Protein AF-K1UEU6-F1 (afdb_monomer)

Organism: NCBI:txid408170

Nearest PDB structures (foldseek):
  6shm-assembly1_A  TM=7.159E-01  e=9.339E-06  Salegentibacter sp. Hel_I_6
  5agd-assembly1_A  TM=7.495E-01  e=7.554E-06  Niallia circulans
  6shd-assembly3_C  TM=7.026E-01  e=9.339E-06  Salegentibacter sp. Hel_I_6
  6y8f-assembly1_A  TM=7.116E-01  e=1.963E-05  Salegentibacter sp. Hel_I_6
  4bok-assembly1_A  TM=7.497E-01  e=3.709E-05  Niallia circulans

Secondary structure (DSSP, 8-state):
-HHHHHHHHTT---EEEEEEE-TTS-EEEEEEEHHHHHHHHHHHHHHHHHHHHB-TTSSB-SEEEP--PPPPTT--SS-TT--EEEETTEEEEPPPPP-EEES---HHHHHHHHHHHHHHHHHH--HHHHHHHHHHHHHHHHHH-EETSSSTTSEE---STTHHHHHHHHHHHHHHHTTT-HHHHHHHHHHHHHHHHHHHHHH-BTTB--SSTTT-S-SSGGG----HHHHHHHHHHHHHHHHHHHH-

Radius of gyration: 22.07 Å; Cα contacts (8 Å, |Δi|>4): 343; chains: 1; bounding box: 49×48×66 Å

Sequence (248 aa):
PLVWLHEIYKDRNDEITYLYIDTDRSRKTKTVRKSDYYLDFAERVYAWQKNHLRRDDGVYADMMHNPGTPLNPGDKDLGEGVQLELIDGVYYRKHANMAGYTGEAYSYNSGTMISGAADLYRATQQQVYLDDLKELSDDTFAYFAKKDATVAGYYTYAFTGNNNWFNGVLMRGWADAYACYPEKTAEYLDTFQKNLDYAYDNFLYDSMLPVNLLVGWSRDQGHNAVAALFTFAYAAEYAVLAAYEAEK

Foldseek 3Di:
DLLVQLVVQVPHQDKDKDWDQDPVRDIDIDIDGSNVVSLVVLVVVLVVQCVAAQDPLLFGADAFDQPFDQDDVPDPDDPTRFDWDADPNDIDTDDGDTDGGDHDGALLRLLVSLLSLLSSCVRPVDVVSLVSNVSNLVSSCVVAWCAPPQPHPATDGDLPDLRLLSVLSNLVSLLSCCVRCVVRSVVVLVRLVVLLVQQCVPAQDPNDGASGSRPHDDPPVVRRDDDVSNRVSSVSSVVSSVVVVVVD

Structure (mmCIF, N/CA/C/O backbone):
data_AF-K1UEU6-F1
#
_entry.id   AF-K1UEU6-F1
#
loop_
_atom_site.group_PDB
_atom_site.id
_atom_site.type_symbol
_atom_site.label_atom_id
_atom_site.label_alt_id
_atom_site.label_comp_id
_atom_site.label_asym_id
_atom_site.label_entity_id
_atom_site.label_seq_id
_atom_site.pdbx_PDB_ins_code
_atom_site.Cartn_x
_atom_site.Cartn_y
_atom_site.Cartn_z
_atom_site.occupancy
_atom_site.B_iso_or_equiv
_atom_site.auth_seq_id
_atom_site.auth_comp_id
_atom_site.auth_asym_id
_atom_site.auth_atom_id
_atom_site.pdbx_PDB_model_num
ATOM 1 N N . PRO A 1 1 ? -2.864 -6.210 8.631 1.00 84.31 1 PRO A N 1
ATOM 2 C CA . PRO A 1 1 ? -2.702 -7.237 9.696 1.00 84.31 1 PRO A CA 1
ATOM 3 C C . PRO A 1 1 ? -3.744 -7.188 10.835 1.00 84.31 1 PRO A C 1
ATOM 5 O O . PRO A 1 1 ? -4.044 -8.240 11.387 1.00 84.31 1 PRO A O 1
ATOM 8 N N . LEU A 1 2 ? -4.285 -6.020 11.223 1.00 97.44 2 LEU A N 1
ATOM 9 C CA . LEU A 1 2 ? -5.293 -5.943 12.299 1.00 97.44 2 LEU A CA 1
ATOM 10 C C . LEU A 1 2 ? -6.588 -6.690 11.939 1.00 97.44 2 LEU A C 1
ATOM 12 O O . LEU A 1 2 ? -7.099 -7.446 12.758 1.00 97.44 2 LEU A O 1
ATOM 16 N N . VAL A 1 3 ? -7.056 -6.576 10.694 1.00 98.06 3 VAL A N 1
ATOM 17 C CA . VAL A 1 3 ? -8.207 -7.354 10.214 1.00 98.06 3 VAL A CA 1
ATOM 18 C C . VAL A 1 3 ? -7.940 -8.859 10.278 1.00 98.06 3 VAL A C 1
ATOM 20 O O . VAL A 1 3 ? -8.780 -9.607 10.758 1.00 98.06 3 VAL A O 1
ATOM 23 N N . TRP A 1 4 ? -6.744 -9.321 9.916 1.00 97.44 4 TRP A N 1
ATOM 24 C CA . TRP A 1 4 ? -6.411 -10.748 10.016 1.00 97.44 4 TRP A CA 1
ATOM 25 C C . TRP A 1 4 ? -6.421 -11.239 11.467 1.00 97.44 4 TRP A C 1
ATOM 27 O O . TRP A 1 4 ? -6.860 -12.349 11.749 1.00 97.44 4 TRP A O 1
ATOM 37 N N . LEU A 1 5 ? -5.983 -10.402 12.416 1.00 98.06 5 LEU A N 1
ATOM 38 C CA . LEU A 1 5 ? -6.114 -10.711 13.840 1.00 98.06 5 LEU A CA 1
ATOM 39 C C . LEU A 1 5 ? -7.586 -10.779 14.255 1.00 98.06 5 LEU A C 1
ATOM 41 O O . LEU A 1 5 ? -7.957 -11.703 14.974 1.00 98.06 5 LEU A O 1
ATOM 45 N N . HIS A 1 6 ? -8.433 -9.861 13.780 1.00 97.94 6 HIS A N 1
ATOM 46 C CA . HIS A 1 6 ? -9.878 -9.981 13.966 1.00 97.94 6 HIS A CA 1
ATOM 47 C C . HIS A 1 6 ? -10.381 -11.344 13.466 1.00 97.94 6 HIS A C 1
ATOM 49 O O . HIS A 1 6 ? -11.035 -12.059 14.223 1.00 97.94 6 HIS A O 1
ATOM 55 N N . GLU A 1 7 ? -10.002 -11.752 12.255 1.00 97.50 7 GLU A N 1
ATOM 56 C CA . GLU A 1 7 ? -10.434 -13.015 11.650 1.00 97.50 7 GLU A CA 1
ATOM 57 C C . GLU A 1 7 ? -9.958 -14.252 12.421 1.00 97.50 7 GLU A C 1
ATOM 59 O O . GLU A 1 7 ? -10.734 -15.186 12.605 1.00 97.50 7 GLU A O 1
ATOM 64 N N . ILE A 1 8 ? -8.725 -14.246 12.941 1.00 97.75 8 ILE A N 1
ATOM 65 C CA . ILE A 1 8 ? -8.187 -15.328 13.785 1.00 97.75 8 ILE A CA 1
ATOM 66 C C . ILE A 1 8 ? -9.002 -15.497 15.080 1.00 97.75 8 ILE A C 1
ATOM 68 O O . ILE A 1 8 ? -9.125 -16.610 15.599 1.00 97.75 8 ILE A O 1
ATOM 72 N N . TYR A 1 9 ? -9.547 -14.405 15.626 1.00 98.06 9 TYR A N 1
ATOM 73 C CA . TYR A 1 9 ? -10.276 -14.407 16.898 1.00 98.06 9 TYR A CA 1
ATOM 74 C C . TYR A 1 9 ? -11.806 -14.340 16.754 1.00 98.06 9 TYR A C 1
ATOM 76 O O . TYR A 1 9 ? -12.492 -14.431 17.771 1.00 98.06 9 TYR A O 1
ATOM 84 N N . LYS A 1 10 ? -12.366 -14.201 15.544 1.00 97.06 10 LYS A N 1
ATOM 85 C CA . LYS A 1 10 ? -13.804 -13.924 15.334 1.00 97.06 10 LYS A CA 1
ATOM 86 C C . LYS A 1 10 ? -14.736 -14.996 15.905 1.00 97.06 10 LYS A C 1
ATOM 88 O O . LYS A 1 10 ? -15.786 -14.660 16.448 1.00 97.06 10 LYS A O 1
ATOM 93 N N . ASP A 1 11 ? -14.303 -16.255 15.874 1.00 97.44 11 ASP A N 1
ATOM 94 C CA . ASP A 1 11 ? -15.055 -17.410 16.385 1.00 97.44 11 ASP A CA 1
ATOM 95 C C . ASP A 1 11 ? -14.615 -17.815 17.804 1.00 97.44 11 ASP A C 1
ATOM 97 O O . ASP A 1 11 ? -14.995 -18.864 18.324 1.00 97.44 11 ASP A O 1
ATOM 101 N N . ARG A 1 12 ? -13.781 -16.985 18.446 1.00 96.62 12 ARG A N 1
ATOM 102 C CA . ARG A 1 12 ? -13.235 -17.209 19.784 1.00 96.62 12 ARG A CA 1
ATOM 103 C C . ARG A 1 12 ? -13.753 -16.165 20.774 1.00 96.62 12 ARG A C 1
ATOM 105 O O . ARG A 1 12 ? -14.033 -15.018 20.422 1.00 96.62 12 ARG A O 1
ATOM 112 N N . ASN A 1 13 ? -13.798 -16.559 22.045 1.00 96.69 13 ASN A N 1
ATOM 113 C CA . ASN A 1 13 ? -14.177 -15.693 23.167 1.00 96.69 13 ASN A CA 1
ATOM 114 C C . ASN A 1 13 ? -12.958 -15.143 23.923 1.00 96.69 13 ASN A C 1
ATOM 116 O O . ASN A 1 13 ? -13.070 -14.754 25.079 1.00 96.69 13 ASN A O 1
ATOM 120 N N . ASP A 1 14 ? -11.780 -15.138 23.293 1.00 98.25 14 ASP A N 1
ATOM 121 C CA . ASP A 1 14 ? -10.592 -14.522 23.870 1.00 98.25 14 ASP A CA 1
ATOM 122 C C . ASP A 1 14 ? -10.819 -13.026 24.096 1.00 98.25 14 ASP A C 1
ATOM 124 O O . ASP A 1 14 ? -11.203 -12.293 23.181 1.00 98.25 14 ASP A O 1
ATOM 128 N N . GLU A 1 15 ? -10.498 -12.564 25.297 1.00 98.31 15 GLU A N 1
ATOM 129 C CA . GLU A 1 15 ? -10.604 -11.161 25.674 1.00 98.31 15 GLU A CA 1
ATOM 130 C C . GLU A 1 15 ? -9.234 -10.477 25.705 1.00 98.31 15 GLU A C 1
ATOM 132 O O . GLU A 1 15 ? -8.177 -11.113 25.797 1.00 98.31 15 GLU A O 1
ATOM 137 N N . ILE A 1 16 ? -9.260 -9.152 25.610 1.00 98.06 16 ILE A N 1
ATOM 138 C CA . ILE A 1 16 ? -8.117 -8.274 25.827 1.00 98.06 16 ILE A CA 1
ATOM 139 C C . ILE A 1 16 ? -8.538 -7.108 26.715 1.00 98.06 16 ILE A C 1
ATOM 141 O O . ILE A 1 16 ? -9.590 -6.500 26.511 1.00 98.06 16 ILE A O 1
ATOM 145 N N . THR A 1 17 ? -7.690 -6.786 27.688 1.00 98.19 17 THR A N 1
ATOM 146 C CA . THR A 1 17 ? -7.800 -5.570 28.494 1.00 98.19 17 THR A CA 1
ATOM 147 C C . THR A 1 17 ? -6.792 -4.552 27.984 1.00 98.19 17 THR A C 1
ATOM 149 O O . THR A 1 17 ? -5.599 -4.847 27.923 1.00 98.19 17 THR A O 1
ATOM 152 N N . TYR A 1 18 ? -7.253 -3.354 27.632 1.00 95.38 18 TYR A N 1
ATOM 153 C CA . TYR A 1 18 ? -6.391 -2.272 27.160 1.00 95.38 18 TYR A CA 1
ATOM 154 C C . TYR A 1 18 ? -6.672 -0.962 27.900 1.00 95.38 18 TYR A C 1
ATOM 156 O O . TYR A 1 18 ? -7.746 -0.766 28.476 1.00 95.38 18 TYR A O 1
ATOM 164 N N . LEU A 1 19 ? -5.673 -0.079 27.902 1.00 93.88 19 LEU A N 1
ATOM 165 C CA . LEU A 1 19 ? -5.745 1.261 28.482 1.00 93.88 19 LEU A CA 1
ATOM 166 C C . LEU A 1 19 ? -6.228 2.263 27.431 1.00 93.88 19 LEU A C 1
ATOM 168 O O . LEU A 1 19 ? -5.801 2.205 26.279 1.00 93.88 19 LEU A O 1
ATOM 172 N N . TYR A 1 20 ? -7.063 3.214 27.836 1.00 91.06 20 TYR A N 1
ATOM 173 C CA . TYR A 1 20 ? -7.475 4.341 27.003 1.00 91.06 20 TYR A CA 1
ATOM 174 C C . TYR A 1 20 ? -7.607 5.623 27.834 1.00 91.06 20 TYR A C 1
ATOM 176 O O . TYR A 1 20 ? -7.676 5.581 29.064 1.00 91.06 20 TYR A O 1
ATOM 184 N N . ILE A 1 21 ? -7.612 6.768 27.151 1.00 88.12 21 ILE A N 1
ATOM 185 C CA . ILE A 1 21 ? -7.859 8.083 27.750 1.00 88.12 21 ILE A CA 1
ATOM 186 C C . ILE A 1 21 ? -9.326 8.430 27.482 1.00 88.12 21 ILE A C 1
ATOM 188 O O . ILE A 1 21 ? -9.739 8.460 26.323 1.00 88.12 21 ILE A O 1
ATOM 192 N N . ASP A 1 22 ? -10.115 8.634 28.537 1.00 88.94 22 ASP A N 1
ATOM 193 C CA . ASP A 1 22 ? -11.532 8.994 28.422 1.00 88.94 22 ASP A CA 1
ATOM 194 C C . ASP A 1 22 ? -11.704 10.498 28.123 1.00 88.94 22 ASP A C 1
ATOM 196 O O . ASP A 1 22 ? -10.749 11.277 28.133 1.00 88.94 22 ASP A O 1
ATOM 200 N N . THR A 1 23 ? -12.932 10.927 27.845 1.00 89.38 23 THR A N 1
ATOM 201 C CA . THR A 1 23 ? -13.275 12.316 27.497 1.00 89.38 23 THR A CA 1
ATOM 202 C C . THR A 1 23 ? -12.937 13.325 28.602 1.00 89.38 23 THR A C 1
ATOM 204 O O . THR A 1 23 ? -12.629 14.478 28.307 1.00 89.38 23 THR A O 1
ATOM 207 N N . ASP A 1 24 ? -12.905 12.884 29.862 1.00 88.44 24 ASP A N 1
ATOM 208 C CA . ASP A 1 24 ? -12.455 13.654 31.032 1.00 88.44 24 ASP A CA 1
ATOM 209 C C . ASP A 1 24 ? -10.924 13.622 31.245 1.00 88.44 24 ASP A C 1
ATOM 211 O O . ASP A 1 24 ? -10.425 14.137 32.245 1.00 88.44 24 ASP A O 1
ATOM 215 N N . ARG A 1 25 ? -10.173 13.036 30.301 1.00 81.31 25 ARG A N 1
ATOM 216 C CA . ARG A 1 25 ? -8.717 12.794 30.326 1.00 81.31 25 ARG A CA 1
ATOM 217 C C . ARG A 1 25 ? -8.228 11.812 31.389 1.00 81.31 25 ARG A C 1
ATOM 219 O O . ARG A 1 25 ? -7.017 11.622 31.526 1.00 81.31 25 ARG A O 1
ATOM 226 N N . SER A 1 26 ? -9.125 11.149 32.111 1.00 85.12 26 SER A N 1
ATOM 227 C CA . SER A 1 26 ? -8.727 10.071 33.010 1.00 85.12 26 SER A CA 1
ATOM 228 C C . SER A 1 26 ? -8.276 8.840 32.217 1.00 85.12 26 SER A C 1
ATOM 230 O O . SER A 1 26 ? -8.758 8.553 31.118 1.00 85.12 26 SER A O 1
ATOM 232 N N . ARG A 1 27 ? -7.311 8.104 32.775 1.00 87.25 27 ARG A N 1
ATOM 233 C CA . ARG A 1 27 ? -6.835 6.841 32.204 1.00 87.25 27 ARG A CA 1
ATOM 234 C C . ARG A 1 27 ? -7.704 5.710 32.727 1.00 87.25 27 ARG A C 1
ATOM 236 O O . ARG A 1 27 ? -7.756 5.484 33.934 1.00 87.25 27 ARG A O 1
ATOM 243 N N . LYS A 1 28 ? -8.367 4.997 31.824 1.00 92.69 28 LYS A N 1
ATOM 244 C CA . LYS A 1 28 ? -9.270 3.891 32.154 1.00 92.69 28 LYS A CA 1
ATOM 245 C C . LYS A 1 28 ? -8.823 2.611 31.467 1.00 92.69 28 LYS A C 1
ATOM 247 O O . LYS A 1 28 ? -8.060 2.632 30.501 1.00 92.69 28 LYS A O 1
ATOM 252 N N . THR A 1 29 ? -9.302 1.487 31.979 1.00 96.75 29 THR A N 1
ATOM 253 C CA . THR A 1 29 ? -9.159 0.176 31.349 1.00 96.75 29 THR A CA 1
ATOM 254 C C . THR A 1 29 ? -10.498 -0.268 30.783 1.00 96.75 29 THR A C 1
ATOM 256 O O . THR A 1 29 ? -11.558 0.050 31.323 1.00 96.75 29 THR A O 1
ATOM 259 N N . LYS A 1 30 ? -10.456 -1.020 29.687 1.00 96.62 30 LYS A N 1
ATOM 260 C CA . LYS A 1 30 ? -11.628 -1.683 29.119 1.00 96.62 30 LYS A CA 1
ATOM 261 C C . LYS A 1 30 ? -11.253 -3.104 28.730 1.00 96.62 30 LYS A C 1
ATOM 263 O O . LYS A 1 30 ? -10.196 -3.308 28.136 1.00 96.62 30 LYS A O 1
ATOM 268 N N . THR A 1 31 ? -12.121 -4.058 29.050 1.00 98.25 31 THR A N 1
ATOM 269 C CA . THR A 1 31 ? -12.025 -5.440 28.567 1.00 98.25 31 THR A CA 1
ATOM 270 C C . THR A 1 31 ? -13.058 -5.654 27.471 1.00 98.25 31 THR A C 1
ATOM 272 O O . THR A 1 31 ? -14.223 -5.290 27.637 1.00 98.25 31 THR A O 1
ATOM 275 N N . VAL A 1 32 ? -12.620 -6.198 26.341 1.00 97.88 32 VAL A N 1
ATOM 276 C CA . VAL A 1 32 ? -13.453 -6.510 25.172 1.00 97.88 32 VAL A CA 1
ATOM 277 C C . VAL A 1 32 ? -12.972 -7.811 24.535 1.00 97.88 32 VAL A C 1
ATOM 279 O O . VAL A 1 32 ? -11.861 -8.268 24.816 1.00 97.88 32 VAL A O 1
ATOM 282 N N . ARG A 1 33 ? -13.764 -8.388 23.628 1.00 98.31 33 ARG A N 1
ATOM 283 C CA . ARG A 1 33 ? -13.290 -9.484 22.778 1.00 98.31 33 ARG A CA 1
ATOM 284 C C . ARG A 1 33 ? -12.136 -9.012 21.898 1.00 98.31 33 ARG A C 1
ATOM 286 O O . ARG A 1 33 ? -12.162 -7.905 21.361 1.00 98.31 33 ARG A O 1
ATOM 293 N N . LYS A 1 34 ? -11.145 -9.879 21.691 1.00 98.44 34 LYS A N 1
ATOM 294 C CA . LYS A 1 34 ? -10.017 -9.607 20.789 1.00 98.44 34 LYS A CA 1
ATOM 295 C C . LYS A 1 34 ? -10.474 -9.319 19.364 1.00 98.44 34 LYS A C 1
ATOM 297 O O . LYS A 1 34 ? -9.942 -8.404 18.746 1.00 98.44 34 LYS A O 1
ATOM 302 N N . SER A 1 35 ? -11.461 -10.064 18.862 1.00 98.31 35 SER A N 1
ATOM 303 C CA . SER A 1 35 ? -12.041 -9.834 17.534 1.00 98.31 35 SER A CA 1
ATOM 304 C C . SER A 1 35 ? -12.500 -8.388 17.368 1.00 98.31 35 SER A C 1
ATOM 306 O O . SER A 1 35 ? -12.146 -7.733 16.391 1.00 98.31 35 SER A O 1
ATOM 308 N N . ASP A 1 36 ? -13.237 -7.880 18.350 1.00 98.12 36 ASP A N 1
ATOM 309 C CA . ASP A 1 36 ? -13.859 -6.561 18.291 1.00 98.12 36 ASP A CA 1
ATOM 310 C C . ASP A 1 36 ? -12.795 -5.476 18.457 1.00 98.12 36 ASP A C 1
ATOM 312 O O . ASP A 1 36 ? -12.799 -4.490 17.728 1.00 98.12 36 ASP A O 1
ATOM 316 N N . TYR A 1 37 ? -11.826 -5.697 19.353 1.00 98.06 37 TYR A N 1
ATOM 317 C CA . TYR A 1 37 ? -10.686 -4.801 19.537 1.00 98.06 37 TYR A CA 1
ATOM 318 C C . TYR A 1 37 ? -9.882 -4.607 18.251 1.00 98.06 37 TYR A C 1
ATOM 320 O O . TYR A 1 37 ? -9.582 -3.477 17.875 1.00 98.06 37 TYR A O 1
ATOM 328 N N . TYR A 1 38 ? -9.505 -5.697 17.578 1.00 98.50 38 TYR A N 1
ATOM 329 C CA . TYR A 1 38 ? -8.654 -5.595 16.396 1.00 98.50 38 TYR A CA 1
ATOM 330 C C . TYR A 1 38 ? -9.383 -4.980 15.202 1.00 98.50 38 TYR A C 1
ATOM 332 O O . TYR A 1 38 ? -8.758 -4.218 14.466 1.00 98.50 38 TYR A O 1
ATOM 340 N N . LEU A 1 39 ? -10.680 -5.259 15.031 1.00 98.69 39 LEU A N 1
ATOM 341 C CA . LEU A 1 39 ? -11.472 -4.640 13.969 1.00 98.69 39 LEU A CA 1
ATOM 342 C C . LEU A 1 39 ? -11.693 -3.146 14.231 1.00 98.69 39 LEU A C 1
ATOM 344 O O . LEU A 1 39 ? -11.354 -2.341 13.371 1.00 98.69 39 LEU A O 1
ATOM 348 N N . ASP A 1 40 ? -12.133 -2.765 15.436 1.00 98.12 40 ASP A N 1
ATOM 349 C CA . ASP A 1 40 ? -12.291 -1.354 15.831 1.00 98.12 40 ASP A CA 1
ATOM 350 C C . ASP A 1 40 ? -10.969 -0.584 15.687 1.00 98.12 40 ASP A C 1
ATOM 352 O O . ASP A 1 40 ? -10.938 0.552 15.214 1.00 98.12 40 ASP A O 1
ATOM 356 N N . PHE A 1 41 ? -9.839 -1.207 16.033 1.00 98.19 41 PHE A N 1
ATOM 357 C CA . PHE A 1 41 ? -8.536 -0.580 15.844 1.00 98.19 41 PHE A CA 1
ATOM 358 C C . PHE A 1 41 ? -8.178 -0.442 14.352 1.00 98.19 41 PHE A C 1
ATOM 360 O O . PHE A 1 41 ? -7.675 0.604 13.941 1.00 98.19 41 PHE A O 1
ATOM 367 N N . ALA A 1 42 ? -8.470 -1.445 13.519 1.00 98.62 42 ALA A N 1
ATOM 368 C CA . ALA A 1 42 ? -8.252 -1.358 12.076 1.00 98.62 42 ALA A CA 1
ATOM 369 C C . ALA A 1 42 ? -9.050 -0.202 11.451 1.00 98.62 42 ALA A C 1
ATOM 371 O O . ALA A 1 42 ? -8.469 0.627 10.749 1.00 98.62 42 ALA A O 1
ATOM 372 N N . GLU A 1 43 ? -10.344 -0.105 11.766 1.00 98.69 43 GLU A N 1
ATOM 373 C CA . GLU A 1 43 ? -11.233 0.953 11.274 1.00 98.69 43 GLU A CA 1
ATOM 374 C C . GLU A 1 43 ? -10.744 2.342 11.706 1.00 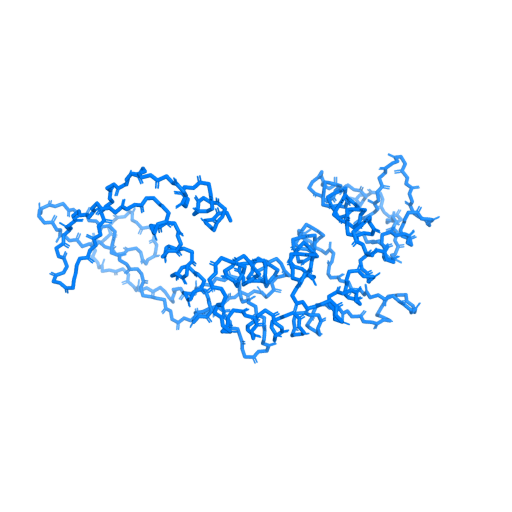98.69 43 GLU A C 1
ATOM 376 O O . GLU A 1 43 ? -10.690 3.266 10.894 1.00 98.69 43 GLU A O 1
ATOM 381 N N . ARG A 1 44 ? -10.308 2.495 12.965 1.00 97.94 44 ARG A N 1
ATOM 382 C CA . ARG A 1 44 ? -9.785 3.772 13.482 1.00 97.94 44 ARG A CA 1
ATOM 383 C C . ARG A 1 44 ? -8.474 4.188 12.837 1.00 97.94 44 ARG A C 1
ATOM 385 O O . ARG A 1 44 ? -8.311 5.367 12.533 1.00 97.94 44 ARG A O 1
ATOM 392 N N . VAL A 1 45 ? -7.540 3.255 12.639 1.00 98.00 45 VAL A N 1
ATOM 393 C CA . VAL A 1 45 ? -6.272 3.552 11.953 1.00 98.00 45 VAL A CA 1
ATOM 394 C C . VAL A 1 45 ? -6.552 3.962 10.514 1.00 98.00 45 VAL A C 1
ATOM 396 O O . VAL A 1 45 ? -6.040 4.987 10.072 1.00 98.00 45 VAL A O 1
ATOM 399 N N . TYR A 1 46 ? -7.409 3.221 9.812 1.00 98.56 46 TYR A N 1
ATOM 400 C CA . TYR A 1 46 ? -7.793 3.541 8.441 1.00 98.56 46 TYR A CA 1
ATOM 401 C C . TYR A 1 46 ? -8.448 4.924 8.336 1.00 98.56 46 TYR A C 1
ATOM 403 O O . TYR A 1 46 ? -8.011 5.762 7.546 1.00 98.56 46 TYR A O 1
ATOM 411 N N . ALA A 1 47 ? -9.446 5.198 9.182 1.00 98.50 47 ALA A N 1
ATOM 412 C CA . ALA A 1 47 ? -10.137 6.482 9.215 1.00 98.50 47 ALA A CA 1
ATOM 413 C C . ALA A 1 47 ? -9.185 7.635 9.557 1.00 98.50 47 ALA A C 1
ATOM 415 O O . ALA A 1 47 ? -9.262 8.701 8.948 1.00 98.50 47 ALA A O 1
ATOM 416 N N . TRP A 1 48 ? -8.257 7.428 10.498 1.00 97.00 48 TRP A N 1
ATOM 417 C CA . TRP A 1 48 ? -7.252 8.435 10.822 1.00 97.00 48 TRP A CA 1
ATOM 418 C C . TRP A 1 48 ? -6.372 8.742 9.611 1.00 97.00 48 TRP A C 1
ATOM 420 O O . TRP A 1 48 ? -6.239 9.910 9.257 1.00 97.00 48 TRP A O 1
ATOM 430 N N . GLN A 1 49 ? -5.842 7.720 8.935 1.00 97.12 49 GLN A N 1
ATOM 431 C CA . GLN A 1 49 ? -5.011 7.916 7.747 1.00 97.12 49 GLN A CA 1
ATOM 432 C C . GLN A 1 49 ? -5.777 8.649 6.643 1.00 97.12 49 GLN A C 1
ATOM 434 O O . GLN A 1 49 ? -5.283 9.640 6.110 1.00 97.12 49 GLN A O 1
ATOM 439 N N . LYS A 1 50 ? -7.004 8.214 6.329 1.00 97.06 50 LYS A N 1
ATOM 440 C CA . LYS A 1 50 ? -7.855 8.856 5.316 1.00 97.06 50 LYS A CA 1
ATOM 441 C C . LYS A 1 50 ? -8.098 10.334 5.622 1.00 97.06 50 LYS A C 1
ATOM 443 O O . LYS A 1 50 ? -7.936 11.166 4.741 1.00 97.06 50 LYS A O 1
ATOM 448 N N . ASN A 1 51 ? -8.429 10.665 6.867 1.00 96.19 51 ASN A N 1
ATOM 449 C CA . ASN A 1 51 ? -8.797 12.030 7.246 1.00 96.19 51 ASN A CA 1
ATOM 450 C C . ASN A 1 51 ? -7.607 12.992 7.379 1.00 96.19 51 ASN A C 1
ATOM 452 O O . ASN A 1 51 ? -7.825 14.198 7.455 1.00 96.19 51 ASN A O 1
ATOM 456 N N . HIS A 1 52 ? -6.374 12.483 7.459 1.00 94.12 52 HIS A N 1
ATOM 457 C CA . HIS A 1 52 ? -5.200 13.313 7.745 1.00 94.12 52 HIS A CA 1
ATOM 458 C C . HIS A 1 52 ? -4.133 13.280 6.650 1.00 94.12 52 HIS A C 1
ATOM 460 O O . HIS A 1 52 ? -3.435 14.275 6.489 1.00 94.12 52 HIS A O 1
ATOM 466 N N . LEU A 1 53 ? -3.990 12.175 5.910 1.00 96.50 53 LEU A N 1
ATOM 467 C CA . LEU A 1 53 ? -2.906 11.987 4.936 1.00 96.50 53 LEU A CA 1
ATOM 468 C C . LEU A 1 53 ? -3.363 11.894 3.477 1.00 96.50 53 LEU A C 1
ATOM 470 O O . LEU A 1 53 ? -2.505 11.911 2.591 1.00 96.50 53 LEU A O 1
ATOM 474 N N . ARG A 1 54 ? -4.670 11.791 3.202 1.00 96.75 54 ARG A N 1
ATOM 475 C CA . ARG A 1 54 ? -5.178 11.814 1.824 1.00 96.75 54 ARG A CA 1
ATOM 476 C C . ARG A 1 54 ? -5.037 13.228 1.255 1.00 96.75 54 ARG A C 1
ATOM 478 O O . ARG A 1 54 ? -5.532 14.184 1.845 1.00 96.75 54 ARG A O 1
ATOM 485 N N . ARG A 1 55 ? -4.342 13.343 0.127 1.00 96.12 55 ARG A N 1
ATOM 486 C CA . ARG A 1 55 ? -4.126 14.592 -0.611 1.00 96.12 55 ARG A CA 1
ATOM 487 C C . ARG A 1 55 ? -5.289 14.880 -1.559 1.00 96.12 55 ARG A C 1
ATOM 489 O O . ARG A 1 55 ? -6.027 13.971 -1.938 1.00 96.12 55 ARG A O 1
ATOM 496 N N . ASP A 1 56 ? -5.370 16.129 -2.008 1.00 94.06 56 ASP A N 1
ATOM 497 C CA . ASP A 1 56 ? -6.371 16.599 -2.979 1.00 94.06 56 ASP A CA 1
ATOM 498 C C . ASP A 1 56 ? -6.289 15.892 -4.346 1.00 94.06 56 ASP A C 1
ATOM 500 O O . ASP A 1 56 ? -7.271 15.852 -5.081 1.00 94.06 56 ASP A O 1
ATOM 504 N N . ASP A 1 57 ? -5.125 15.339 -4.699 1.00 94.50 57 ASP A N 1
ATOM 505 C CA . ASP A 1 57 ? -4.886 14.595 -5.942 1.00 94.50 57 ASP A CA 1
ATOM 506 C C . ASP A 1 57 ? -5.103 13.081 -5.807 1.00 94.50 57 ASP A C 1
ATOM 508 O O . ASP A 1 57 ? -4.706 12.321 -6.688 1.00 94.50 57 ASP A O 1
ATOM 512 N N . GLY A 1 58 ? -5.719 12.635 -4.710 1.00 96.19 58 GLY A N 1
ATOM 513 C CA . GLY A 1 58 ? -6.180 11.256 -4.594 1.00 96.19 58 GLY A CA 1
ATOM 514 C C . GLY A 1 58 ? -5.149 10.258 -4.056 1.00 96.19 58 GLY A C 1
ATOM 515 O O . GLY A 1 58 ? -5.455 9.083 -3.895 1.00 96.19 58 GLY A O 1
ATOM 516 N N . VAL A 1 59 ? -3.934 10.682 -3.711 1.00 98.25 59 VAL A N 1
ATOM 517 C CA . VAL A 1 59 ? -2.908 9.785 -3.143 1.00 98.25 59 VAL A CA 1
ATOM 518 C C . VAL A 1 59 ? -2.538 10.164 -1.712 1.00 98.25 59 VAL A C 1
ATOM 520 O O . VAL A 1 59 ? -2.921 11.215 -1.201 1.00 98.25 59 VAL A O 1
ATOM 523 N N . TYR A 1 60 ? -1.814 9.286 -1.023 1.00 98.38 60 TYR A N 1
ATOM 524 C CA . TYR A 1 60 ? -1.412 9.512 0.364 1.00 98.38 60 TYR A CA 1
ATOM 525 C C . TYR A 1 60 ? -0.041 10.183 0.463 1.00 98.38 60 TYR A C 1
ATOM 527 O O . TYR A 1 60 ? 0.932 9.760 -0.166 1.00 98.38 60 TYR A O 1
ATOM 535 N N . ALA A 1 61 ? 0.030 11.227 1.286 1.00 96.94 61 ALA A N 1
ATOM 536 C CA . ALA A 1 61 ? 1.277 11.858 1.701 1.00 96.94 61 ALA A CA 1
ATOM 537 C C . ALA A 1 61 ? 2.102 10.946 2.627 1.00 96.94 61 ALA A C 1
ATOM 539 O O . ALA A 1 61 ? 1.610 9.932 3.122 1.00 96.94 61 ALA A O 1
ATOM 540 N N . ASP A 1 62 ? 3.359 11.320 2.873 1.00 95.00 62 ASP A N 1
ATOM 541 C CA . ASP A 1 62 ? 4.285 10.528 3.690 1.00 95.00 62 ASP A CA 1
ATOM 542 C C . ASP A 1 62 ? 3.972 10.593 5.185 1.00 95.00 62 ASP A C 1
ATOM 544 O O . ASP A 1 62 ? 3.949 9.577 5.878 1.00 95.00 62 ASP A O 1
ATOM 548 N N . MET A 1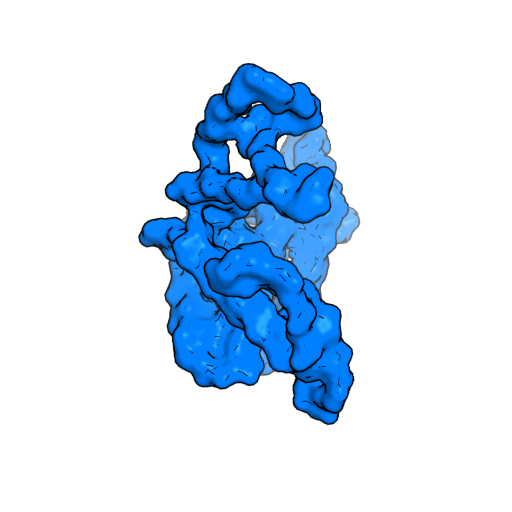 63 ? 3.718 11.796 5.701 1.00 90.94 63 MET A N 1
ATOM 549 C CA . MET A 1 63 ? 3.513 11.991 7.132 1.00 90.94 63 MET A CA 1
ATOM 550 C C . MET A 1 63 ? 2.769 13.282 7.445 1.00 90.94 63 MET A C 1
ATOM 552 O O . MET A 1 63 ? 2.628 14.175 6.615 1.00 90.94 63 MET A O 1
ATOM 556 N N . MET A 1 64 ? 2.329 13.409 8.692 1.00 87.50 64 MET A N 1
ATOM 557 C CA . MET A 1 64 ? 1.864 14.682 9.226 1.00 87.50 64 MET A CA 1
ATOM 558 C C . MET A 1 64 ? 3.057 15.562 9.617 1.00 87.50 64 MET A C 1
ATOM 560 O O . MET A 1 64 ? 4.049 15.086 10.168 1.00 87.50 64 MET A O 1
ATOM 564 N N . HIS A 1 65 ? 2.931 16.869 9.410 1.00 81.12 65 HIS A N 1
ATOM 565 C CA . HIS A 1 65 ? 3.887 17.874 9.851 1.00 81.12 65 HIS A CA 1
ATOM 566 C C . HIS A 1 65 ? 3.490 18.470 11.203 1.00 81.12 65 HIS A C 1
ATOM 568 O O . HIS A 1 65 ? 2.373 18.966 11.371 1.00 81.12 65 HIS A O 1
ATOM 574 N N . ASN A 1 66 ? 4.427 18.487 12.150 1.00 72.94 66 ASN A N 1
ATOM 575 C CA . ASN A 1 66 ? 4.376 19.409 13.280 1.00 72.94 66 ASN A CA 1
ATOM 576 C C . ASN A 1 66 ? 5.219 20.641 12.908 1.00 72.94 66 ASN A C 1
ATOM 578 O O . ASN A 1 66 ? 6.426 20.473 12.725 1.00 72.94 66 ASN A O 1
ATOM 582 N N . PRO A 1 67 ? 4.641 21.854 12.832 1.00 63.06 67 PRO A N 1
ATOM 583 C CA . PRO A 1 67 ? 5.378 23.077 12.499 1.00 63.06 67 PRO A CA 1
ATOM 584 C C . PRO A 1 67 ? 6.412 23.503 13.551 1.00 63.06 67 PRO A C 1
ATOM 586 O O . PRO A 1 67 ? 7.090 24.509 13.364 1.00 63.06 67 PRO A O 1
ATOM 589 N N . GLY A 1 68 ? 6.555 22.740 14.638 1.00 59.59 68 GLY A N 1
ATOM 590 C CA . GLY A 1 68 ? 7.401 23.077 15.768 1.00 59.59 68 GLY A CA 1
ATOM 591 C C . GLY A 1 68 ? 6.692 24.101 16.646 1.00 59.59 68 GLY A C 1
ATOM 592 O O . GLY A 1 68 ? 6.213 25.135 16.189 1.00 59.59 68 GLY A O 1
ATOM 593 N N . THR A 1 69 ? 6.593 23.818 17.941 1.00 53.62 69 THR A N 1
ATOM 594 C CA . THR A 1 69 ? 6.259 2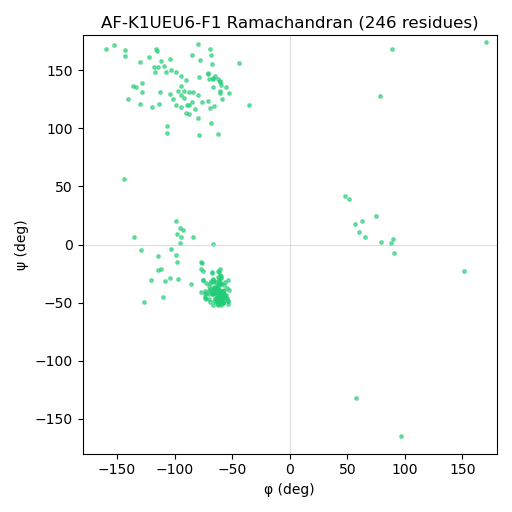4.857 18.922 1.00 53.62 69 THR A CA 1
ATOM 595 C C . THR A 1 69 ? 7.575 25.340 19.524 1.00 53.62 69 THR A C 1
ATOM 597 O O . THR A 1 69 ? 8.372 24.481 19.913 1.00 53.62 69 THR A O 1
ATOM 600 N N . PRO A 1 70 ? 7.836 26.658 19.623 1.00 51.75 70 PRO A N 1
ATOM 601 C CA . PRO A 1 70 ? 8.986 27.148 20.374 1.00 51.75 70 PRO A CA 1
ATOM 602 C C . PRO A 1 70 ? 8.963 26.551 21.787 1.00 51.75 70 PRO A C 1
ATOM 604 O O . PRO A 1 70 ? 7.916 26.565 22.441 1.00 51.75 70 PRO A O 1
ATOM 607 N N . LEU A 1 71 ? 10.088 25.984 22.233 1.00 50.28 71 LEU A N 1
ATOM 608 C CA . LEU A 1 71 ? 10.225 25.451 23.590 1.00 50.28 71 LEU A CA 1
ATOM 609 C C . LEU A 1 71 ? 10.006 26.580 24.606 1.00 50.28 71 LEU A C 1
ATOM 611 O O . LEU A 1 71 ? 10.474 27.705 24.401 1.00 50.28 71 LEU A O 1
ATOM 615 N N . ASN A 1 72 ? 9.321 26.289 25.714 1.00 49.19 72 ASN A N 1
ATOM 616 C CA . ASN A 1 72 ? 9.283 27.238 26.820 1.00 49.19 72 ASN A CA 1
ATOM 617 C C . ASN A 1 72 ? 10.697 27.352 27.420 1.00 49.19 72 ASN A C 1
ATOM 619 O O . ASN A 1 72 ? 11.397 26.338 27.516 1.00 49.19 72 ASN A O 1
ATOM 623 N N . PRO A 1 73 ? 11.138 28.547 27.862 1.00 40.69 73 PRO A N 1
ATOM 624 C CA . PRO A 1 73 ? 12.415 28.701 28.554 1.00 40.69 73 PRO A CA 1
ATOM 625 C C . PRO A 1 73 ? 12.402 27.890 29.862 1.00 40.69 73 PRO A C 1
ATOM 627 O O . PRO A 1 73 ? 11.891 28.344 30.882 1.00 40.69 73 PRO A O 1
ATOM 630 N N . GLY A 1 74 ? 12.916 26.659 29.822 1.00 49.06 74 GLY A N 1
ATOM 631 C CA . GLY A 1 74 ? 12.869 25.711 30.940 1.00 49.06 74 GLY A CA 1
ATOM 632 C C . GLY A 1 74 ? 12.868 24.239 30.520 1.00 49.06 74 GLY A C 1
ATOM 633 O O . GLY A 1 74 ? 13.314 23.399 31.301 1.00 49.06 74 GLY A O 1
ATOM 634 N N . ASP A 1 75 ? 12.453 23.934 29.288 1.00 51.19 75 ASP A N 1
ATOM 635 C CA . ASP A 1 75 ? 12.431 22.566 28.763 1.00 51.19 75 ASP A CA 1
ATOM 636 C C . ASP A 1 75 ? 13.846 22.143 28.341 1.00 51.19 75 ASP A C 1
ATOM 638 O O . ASP A 1 75 ? 14.321 22.450 27.247 1.00 51.19 75 ASP A O 1
ATOM 642 N N . LYS A 1 76 ? 14.562 21.478 29.253 1.00 45.06 76 LYS A N 1
ATOM 643 C CA . LYS A 1 76 ? 15.865 20.865 28.974 1.00 45.06 76 LYS A CA 1
ATOM 644 C C . LYS A 1 76 ? 15.659 19.440 28.442 1.00 45.06 76 LYS A C 1
ATOM 646 O O . LYS A 1 76 ? 14.948 18.652 29.057 1.00 45.06 76 LYS A O 1
ATOM 651 N N . ASP A 1 77 ? 16.330 19.127 27.336 1.00 46.91 77 ASP A N 1
ATOM 652 C CA . ASP A 1 77 ? 16.633 17.773 26.835 1.00 46.91 77 ASP A CA 1
ATOM 653 C C . ASP A 1 77 ? 15.533 16.928 26.174 1.00 46.91 77 ASP A C 1
ATOM 655 O O . ASP A 1 77 ? 15.675 15.711 26.051 1.00 46.91 77 ASP A O 1
ATOM 659 N N . LEU A 1 78 ? 14.491 17.535 25.617 1.00 50.44 78 LEU A N 1
ATOM 660 C CA . LEU A 1 78 ? 13.644 16.847 24.640 1.00 50.44 78 LEU A CA 1
ATOM 661 C C . LEU A 1 78 ? 13.725 17.662 23.355 1.00 50.44 78 LEU A C 1
ATOM 663 O O . LEU A 1 78 ? 13.419 18.847 23.393 1.00 50.44 78 LEU A O 1
ATOM 667 N N . GLY A 1 79 ? 14.226 17.074 22.263 1.00 52.72 79 GLY A N 1
ATOM 668 C CA . GLY A 1 79 ? 14.484 17.783 21.000 1.00 52.72 79 GLY A CA 1
ATOM 669 C C . GLY A 1 79 ? 13.347 18.724 20.575 1.00 52.72 79 GLY A C 1
ATOM 670 O O . GLY A 1 79 ? 12.203 18.551 20.996 1.00 52.72 79 GLY A O 1
ATOM 671 N N . GLU A 1 80 ? 13.674 19.733 19.764 1.00 54.03 80 GLU A N 1
ATOM 672 C CA . GLU A 1 80 ? 12.767 20.822 19.367 1.00 54.03 80 GLU A CA 1
ATOM 673 C C . GLU A 1 80 ? 11.299 20.369 19.198 1.00 54.03 80 GLU A C 1
ATOM 675 O O . GLU A 1 80 ? 10.983 19.482 18.405 1.00 54.03 80 GLU A O 1
ATOM 680 N N . GLY A 1 81 ? 10.388 20.968 19.975 1.00 60.03 81 GLY A N 1
ATOM 681 C CA . GLY A 1 81 ? 8.942 20.750 19.848 1.00 60.03 81 GLY A CA 1
ATOM 682 C C . GLY A 1 81 ? 8.333 19.602 20.668 1.00 60.03 81 GLY A C 1
ATOM 683 O O . GLY A 1 81 ? 7.130 19.356 20.541 1.00 60.03 81 GLY A O 1
ATOM 684 N N . VAL A 1 82 ? 9.090 18.907 21.524 1.00 70.81 82 VAL A N 1
ATOM 685 C CA . VAL A 1 82 ? 8.504 17.950 22.481 1.00 70.81 82 VAL A CA 1
ATOM 686 C C . VAL A 1 82 ? 7.990 18.682 23.723 1.00 70.81 82 VAL A C 1
ATOM 688 O O . VAL A 1 82 ? 8.762 19.248 24.486 1.00 70.81 82 VAL A O 1
ATOM 691 N N . GLN A 1 83 ? 6.677 18.624 23.953 1.00 74.06 83 GLN A N 1
ATOM 692 C CA . GLN A 1 83 ? 6.042 19.163 25.159 1.00 74.06 83 GLN A CA 1
ATOM 693 C C . GLN A 1 83 ? 5.784 18.056 26.184 1.00 74.06 83 GLN A C 1
ATOM 695 O O . GLN A 1 83 ? 5.487 16.917 25.814 1.00 74.06 83 GLN A O 1
ATOM 700 N N . LEU A 1 84 ? 5.844 18.403 27.469 1.00 82.25 84 LEU A N 1
ATOM 701 C CA . LEU A 1 84 ? 5.450 17.526 28.570 1.00 82.25 84 LEU A CA 1
ATOM 702 C C . LEU A 1 84 ? 4.151 18.007 29.226 1.00 82.25 84 LEU A C 1
ATOM 704 O O . LEU A 1 84 ? 3.837 19.197 29.225 1.00 82.25 84 LEU A O 1
ATOM 708 N N . GLU A 1 85 ? 3.412 17.081 29.824 1.00 82.19 85 GLU A N 1
ATOM 709 C CA . GLU A 1 85 ? 2.295 17.366 30.721 1.00 82.19 85 GLU A CA 1
ATOM 710 C C . GLU A 1 85 ? 2.455 16.596 32.033 1.00 82.19 85 GLU A C 1
ATOM 712 O O . GLU A 1 85 ? 2.883 15.441 32.044 1.00 82.19 85 GLU A O 1
ATOM 717 N N . LEU A 1 86 ? 2.144 17.251 33.152 1.00 84.12 86 LEU A N 1
ATOM 718 C CA . LEU A 1 86 ? 2.199 16.644 34.477 1.00 84.12 86 LEU A CA 1
ATOM 719 C C . LEU A 1 86 ? 0.851 15.995 34.788 1.00 84.12 86 LEU A C 1
ATOM 721 O O . LEU A 1 86 ? -0.163 16.688 34.842 1.00 84.12 86 LEU A O 1
ATOM 725 N N . ILE A 1 87 ? 0.842 14.683 35.020 1.00 80.69 87 ILE A N 1
ATOM 726 C CA . ILE A 1 87 ? -0.357 13.941 35.414 1.00 80.69 87 ILE A CA 1
ATOM 727 C C . ILE A 1 87 ? -0.020 13.093 36.637 1.00 80.69 87 ILE A C 1
ATOM 729 O O . ILE A 1 87 ? 0.895 12.274 36.590 1.00 80.69 87 ILE A O 1
ATOM 733 N N . ASP A 1 88 ? -0.736 13.328 37.738 1.00 83.06 88 ASP A N 1
ATOM 734 C CA . ASP A 1 88 ? -0.545 12.649 39.028 1.00 83.06 88 ASP A CA 1
ATOM 735 C C . ASP A 1 88 ? 0.911 12.675 39.529 1.00 83.06 88 ASP A C 1
ATOM 737 O O . ASP A 1 88 ? 1.441 11.698 40.051 1.00 83.06 88 ASP A O 1
ATOM 741 N N . GLY A 1 89 ? 1.591 13.811 39.337 1.00 85.56 89 GLY A N 1
ATOM 742 C CA . GLY A 1 89 ? 2.985 13.994 39.752 1.00 85.56 89 GLY A CA 1
ATOM 743 C C . GLY A 1 89 ? 4.028 13.367 38.818 1.00 85.56 89 GLY A C 1
ATOM 744 O O . GLY A 1 89 ? 5.219 13.481 39.097 1.00 85.56 89 GLY A O 1
ATOM 745 N N . VAL A 1 90 ? 3.615 12.756 37.700 1.00 85.00 90 VAL A N 1
ATOM 746 C CA . VAL A 1 90 ? 4.509 12.171 36.689 1.00 85.00 90 VAL A CA 1
ATOM 747 C C . VAL A 1 90 ? 4.422 12.962 35.384 1.00 85.00 90 VAL A C 1
ATOM 749 O O . VAL A 1 90 ? 3.332 13.245 34.888 1.00 85.00 90 VAL A O 1
ATOM 752 N N . TYR A 1 91 ? 5.571 13.331 34.817 1.00 83.31 91 TYR A N 1
ATOM 753 C CA . TYR A 1 91 ? 5.628 13.986 33.511 1.00 83.31 91 TYR A CA 1
ATOM 754 C C . TYR A 1 91 ? 5.480 12.966 32.377 1.00 83.31 91 TYR A C 1
ATOM 756 O O . TYR A 1 91 ? 6.223 11.988 32.307 1.00 83.31 91 TYR A O 1
ATOM 764 N N . TYR A 1 92 ? 4.554 13.230 31.459 1.00 81.50 92 TYR A N 1
ATOM 765 C CA . TYR A 1 92 ? 4.334 12.462 30.235 1.00 81.50 92 TYR A CA 1
ATOM 766 C C . TYR A 1 92 ? 4.580 13.332 29.009 1.00 81.50 92 TYR A C 1
ATOM 768 O O . TYR A 1 92 ? 4.379 14.543 29.055 1.00 81.50 92 TYR A O 1
ATOM 776 N N . ARG A 1 93 ? 4.968 12.717 27.886 1.00 81.44 93 ARG A N 1
ATOM 777 C CA . ARG A 1 93 ? 5.011 13.416 26.600 1.00 81.44 93 ARG A CA 1
ATOM 778 C C . ARG A 1 93 ? 3.594 13.800 26.190 1.00 81.44 93 ARG A C 1
ATOM 780 O O . ARG A 1 93 ? 2.752 12.931 25.980 1.00 81.44 93 ARG A O 1
ATOM 787 N N . LYS A 1 94 ? 3.368 15.099 26.040 1.00 79.00 94 LYS A N 1
ATOM 788 C CA . LYS A 1 94 ? 2.123 15.655 25.531 1.00 79.00 94 LYS A CA 1
ATOM 789 C C . LYS A 1 94 ? 2.000 15.359 24.036 1.00 79.00 94 LYS A C 1
ATOM 791 O O . LYS A 1 94 ? 2.996 15.327 23.306 1.00 79.00 94 LYS A O 1
ATOM 796 N N . HIS A 1 95 ? 0.767 15.165 23.579 1.00 77.31 95 HIS A N 1
ATOM 797 C CA . HIS A 1 95 ? 0.461 15.055 22.156 1.00 77.31 95 HIS A CA 1
ATOM 798 C C . HIS A 1 95 ? 0.969 16.283 21.378 1.00 77.31 95 HIS A C 1
ATOM 800 O O . HIS A 1 95 ? 0.803 17.424 21.816 1.00 77.31 95 HIS A O 1
ATOM 806 N N . ALA A 1 96 ? 1.587 16.035 20.223 1.00 74.56 96 ALA A N 1
ATOM 807 C CA . ALA A 1 96 ? 2.042 17.073 19.311 1.00 74.56 96 ALA A CA 1
ATOM 808 C C . ALA A 1 96 ? 0.893 17.498 18.391 1.00 74.56 96 ALA A C 1
ATOM 810 O O . ALA A 1 96 ? 0.354 16.666 17.667 1.00 74.56 96 ALA A O 1
ATOM 811 N N . ASN A 1 97 ? 0.552 18.789 18.392 1.00 73.00 97 ASN A N 1
ATOM 812 C CA . ASN A 1 97 ? -0.421 19.326 17.446 1.00 73.00 97 ASN A CA 1
ATOM 813 C C . ASN A 1 97 ? 0.181 19.303 16.036 1.00 73.00 97 ASN A C 1
ATOM 815 O O . ASN A 1 97 ? 1.181 19.972 15.773 1.00 73.00 97 ASN A O 1
ATOM 819 N N . MET A 1 98 ? -0.436 18.538 15.142 1.00 77.38 98 MET A N 1
ATOM 820 C CA . MET A 1 98 ? -0.013 18.432 13.749 1.00 77.38 98 MET A CA 1
ATOM 821 C C . MET A 1 98 ? -0.808 19.426 12.893 1.00 77.38 98 MET A C 1
ATOM 823 O O . MET A 1 98 ? -2.017 19.551 13.073 1.00 77.38 98 MET A O 1
ATOM 827 N N . ALA A 1 99 ? -0.146 20.139 11.981 1.00 75.06 99 ALA A N 1
ATOM 828 C CA . ALA A 1 99 ? -0.778 21.183 11.166 1.00 75.06 99 ALA A CA 1
ATOM 829 C C . ALA A 1 99 ? -1.458 20.643 9.898 1.00 75.06 99 ALA A C 1
ATOM 831 O O . ALA A 1 99 ? -2.472 21.184 9.472 1.00 75.06 99 ALA A O 1
ATOM 832 N N . GLY A 1 100 ? -0.901 19.593 9.296 1.00 83.25 100 GLY A N 1
ATOM 833 C CA . GLY A 1 100 ? -1.381 19.009 8.043 1.00 83.25 100 GLY A CA 1
ATOM 834 C C . GLY A 1 100 ? -0.390 17.986 7.500 1.00 83.25 100 GLY A C 1
ATOM 835 O O . GLY A 1 100 ? 0.697 17.828 8.065 1.00 83.25 100 GLY A O 1
ATOM 836 N N . TYR A 1 101 ? -0.752 17.286 6.427 1.00 89.56 101 TYR A N 1
ATOM 837 C CA . TYR A 1 101 ? 0.164 16.355 5.778 1.00 89.56 101 TYR A CA 1
ATOM 838 C C . TYR A 1 101 ? 1.341 17.079 5.107 1.00 89.56 101 TYR A C 1
ATOM 840 O O . TYR A 1 101 ? 1.261 18.249 4.737 1.00 89.56 101 TYR A O 1
ATOM 848 N N . THR A 1 102 ? 2.451 16.369 4.946 1.00 89.00 102 THR A N 1
ATOM 849 C CA . THR A 1 102 ? 3.656 16.817 4.248 1.00 89.00 102 THR A CA 1
ATOM 850 C C . THR A 1 102 ? 4.413 15.622 3.669 1.00 89.00 102 THR A C 1
ATOM 852 O O . THR A 1 102 ? 4.117 14.465 3.974 1.00 89.00 102 THR A O 1
ATOM 855 N N . GLY A 1 103 ? 5.431 15.915 2.869 1.00 87.88 103 GLY A N 1
ATOM 856 C CA . GLY A 1 103 ? 6.291 14.917 2.249 1.00 87.88 103 GLY A CA 1
ATOM 857 C C . GLY A 1 103 ? 5.782 14.425 0.897 1.00 87.88 103 GLY A C 1
ATOM 858 O O . GLY A 1 103 ? 4.660 14.704 0.468 1.00 87.88 103 GLY A O 1
ATOM 859 N N . GLU A 1 104 ? 6.671 13.711 0.214 1.00 92.94 104 GLU A N 1
ATOM 860 C CA . GLU A 1 104 ? 6.428 13.128 -1.104 1.00 92.94 104 GLU A CA 1
ATOM 861 C C . GLU A 1 104 ? 5.334 12.052 -1.027 1.00 92.94 104 GLU A C 1
ATOM 863 O O . GLU A 1 104 ? 5.240 11.313 -0.048 1.00 92.94 104 GLU A O 1
ATOM 868 N N . ALA A 1 105 ? 4.508 11.931 -2.067 1.00 96.81 105 ALA A N 1
ATOM 869 C CA . ALA A 1 105 ? 3.622 10.778 -2.181 1.00 96.81 105 ALA A CA 1
ATOM 870 C C . ALA A 1 105 ? 4.427 9.586 -2.709 1.00 96.81 105 ALA A C 1
ATOM 872 O O . ALA A 1 105 ? 4.788 9.550 -3.884 1.00 96.81 105 ALA A O 1
ATOM 873 N N . TYR A 1 106 ? 4.691 8.601 -1.853 1.00 98.31 106 TYR A N 1
ATOM 874 C CA . TYR A 1 106 ? 5.287 7.332 -2.264 1.00 98.31 106 TYR A CA 1
ATOM 875 C C . TYR A 1 106 ? 4.208 6.282 -2.536 1.00 98.31 106 TYR A C 1
ATOM 877 O O . TYR A 1 106 ? 3.191 6.218 -1.844 1.00 98.31 106 TYR A O 1
ATOM 885 N N . SER A 1 107 ? 4.451 5.414 -3.520 1.00 98.50 107 SER A N 1
ATOM 886 C CA . SER A 1 107 ? 3.477 4.416 -3.984 1.00 98.50 107 SER A CA 1
ATOM 887 C C . SER A 1 107 ? 2.990 3.483 -2.869 1.00 98.50 107 SER A C 1
ATOM 889 O O . SER A 1 107 ? 1.805 3.155 -2.816 1.00 98.50 107 SER A O 1
ATOM 891 N N . TYR A 1 108 ? 3.858 3.128 -1.915 1.00 98.31 108 TYR A N 1
ATOM 892 C CA . TYR A 1 108 ? 3.494 2.261 -0.789 1.00 98.31 108 TYR A CA 1
ATOM 893 C C . TYR A 1 108 ? 2.478 2.885 0.180 1.00 98.31 108 TYR A C 1
ATOM 895 O O . TYR A 1 108 ? 1.670 2.150 0.752 1.00 98.31 108 TYR A O 1
ATOM 903 N N . ASN A 1 109 ? 2.471 4.213 0.344 1.00 98.50 109 ASN A N 1
ATOM 904 C CA . ASN A 1 109 ? 1.524 4.894 1.236 1.00 98.50 109 ASN A CA 1
ATOM 905 C C . ASN A 1 109 ? 0.091 4.663 0.756 1.00 98.50 109 ASN A C 1
ATOM 907 O O . ASN A 1 109 ? -0.780 4.274 1.528 1.00 98.50 109 ASN A O 1
ATOM 911 N N . SER A 1 110 ? -0.124 4.811 -0.549 1.00 98.69 110 SER A N 1
ATOM 912 C CA . SER A 1 110 ? -1.415 4.545 -1.182 1.00 98.69 110 SER A CA 1
ATOM 913 C C . SER A 1 110 ? -1.695 3.042 -1.277 1.00 98.69 110 SER A C 1
ATOM 915 O O . SER A 1 110 ? -2.781 2.599 -0.919 1.00 98.69 110 SER A O 1
ATOM 917 N N . GLY A 1 111 ? -0.696 2.233 -1.649 1.00 98.56 111 GLY A N 1
ATOM 918 C CA . GLY A 1 111 ? -0.816 0.774 -1.737 1.00 98.56 111 GLY A CA 1
ATOM 919 C C . GLY A 1 111 ? -1.308 0.106 -0.454 1.00 98.56 111 GLY A C 1
ATOM 920 O O . GLY A 1 111 ? -2.229 -0.705 -0.482 1.00 98.56 111 GLY A O 1
ATOM 921 N N . THR A 1 112 ? -0.745 0.494 0.693 1.00 98.19 112 THR A N 1
ATOM 922 C CA . THR A 1 112 ? -1.169 -0.043 1.998 1.00 98.19 112 THR A CA 1
ATOM 923 C C . THR A 1 112 ? -2.594 0.354 2.376 1.00 98.19 112 THR A C 1
ATOM 925 O O . THR A 1 112 ? -3.291 -0.428 3.025 1.00 98.19 112 THR A O 1
ATOM 928 N N . MET A 1 113 ? -3.053 1.533 1.949 1.00 98.62 113 MET A N 1
ATOM 929 C CA . MET A 1 113 ? -4.430 1.974 2.157 1.00 98.62 113 MET A CA 1
ATOM 930 C C . MET A 1 113 ? -5.414 1.223 1.252 1.00 98.62 113 MET A C 1
ATOM 932 O O . MET A 1 113 ? -6.509 0.906 1.711 1.00 98.62 113 MET A O 1
ATOM 936 N N . ILE A 1 114 ? -5.018 0.842 0.031 1.00 98.75 114 ILE A N 1
ATOM 937 C CA . ILE A 1 114 ? -5.815 -0.049 -0.830 1.00 98.75 114 ILE A CA 1
ATOM 938 C C . ILE A 1 114 ? -5.981 -1.423 -0.161 1.00 98.75 114 ILE A C 1
ATOM 940 O O . ILE A 1 114 ? -7.114 -1.861 0.036 1.00 98.75 114 ILE A O 1
ATOM 944 N N . SER A 1 115 ? -4.884 -2.058 0.281 1.00 98.44 115 SER A N 1
ATOM 945 C CA . SER A 1 115 ? -4.947 -3.326 1.036 1.00 98.44 115 SER A CA 1
ATOM 946 C C . SER A 1 115 ? -5.832 -3.209 2.280 1.00 98.44 115 SER A C 1
ATOM 948 O O . SER A 1 115 ? -6.643 -4.087 2.564 1.00 98.44 115 SER A O 1
ATOM 950 N N . GLY A 1 116 ? -5.700 -2.108 3.031 1.00 98.38 116 GLY A N 1
ATOM 951 C CA . GLY A 1 116 ? -6.504 -1.857 4.226 1.00 98.38 116 GLY A CA 1
ATOM 952 C C . GLY A 1 116 ? -7.999 -1.744 3.926 1.00 98.38 116 GLY A C 1
ATOM 953 O O . GLY A 1 116 ? -8.808 -2.299 4.666 1.00 98.38 116 GLY A O 1
ATOM 954 N N . ALA A 1 117 ? -8.362 -1.073 2.831 1.00 98.69 117 ALA A N 1
ATOM 955 C CA . ALA A 1 117 ? -9.744 -0.964 2.377 1.00 98.69 117 ALA A CA 1
ATOM 956 C C . ALA A 1 117 ? -10.302 -2.327 1.938 1.00 98.69 117 ALA A C 1
ATO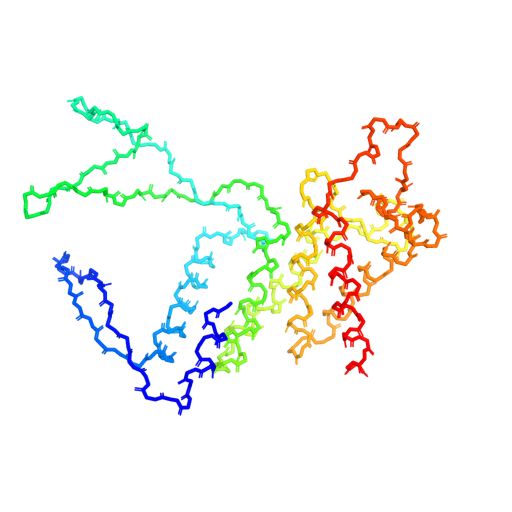M 958 O O . ALA A 1 117 ? -11.421 -2.673 2.312 1.00 98.69 117 ALA A O 1
ATOM 959 N N . ALA A 1 118 ? -9.507 -3.133 1.225 1.00 98.44 118 ALA A N 1
ATOM 960 C CA . ALA A 1 118 ? -9.893 -4.481 0.803 1.00 98.44 118 ALA A CA 1
ATOM 961 C C . ALA A 1 118 ? -10.161 -5.392 2.010 1.00 98.44 118 ALA A C 1
ATOM 963 O O . ALA A 1 118 ? -11.214 -6.026 2.102 1.00 98.44 118 ALA A O 1
ATOM 964 N N . ASP A 1 119 ? -9.242 -5.400 2.980 1.00 98.50 119 ASP A N 1
ATOM 965 C CA . ASP A 1 119 ? -9.378 -6.139 4.235 1.00 98.50 119 ASP A CA 1
ATOM 966 C C . ASP A 1 119 ? -10.624 -5.696 5.023 1.00 98.50 119 ASP A C 1
ATOM 968 O O . ASP A 1 119 ? -11.419 -6.530 5.464 1.00 98.50 119 ASP A O 1
ATOM 972 N N . LEU A 1 120 ? -10.824 -4.386 5.196 1.00 98.75 120 LEU A N 1
ATOM 973 C CA . LEU A 1 120 ? -11.967 -3.850 5.939 1.00 98.75 120 LEU A CA 1
ATOM 974 C C . LEU A 1 120 ? -13.293 -4.125 5.233 1.00 98.75 120 LEU A C 1
ATOM 976 O O . LEU A 1 120 ? -14.256 -4.519 5.893 1.00 98.75 120 LEU A O 1
ATOM 980 N N . TYR A 1 121 ? -13.357 -3.984 3.909 1.00 98.69 121 TYR A N 1
ATOM 981 C CA . TYR A 1 121 ? -14.547 -4.347 3.149 1.00 98.69 121 TYR A CA 1
ATOM 982 C C . TYR A 1 121 ? -14.854 -5.838 3.299 1.00 98.69 121 TYR A C 1
ATOM 984 O O . TYR A 1 121 ? -15.977 -6.200 3.640 1.00 98.69 121 TYR A O 1
ATOM 992 N N . ARG A 1 122 ? -13.847 -6.708 3.158 1.00 97.50 122 ARG A N 1
ATOM 993 C CA . ARG A 1 122 ? -13.993 -8.156 3.351 1.00 97.50 122 ARG A CA 1
ATOM 994 C C . ARG A 1 122 ? -14.562 -8.495 4.730 1.00 97.50 122 ARG A C 1
ATOM 996 O O . ARG A 1 122 ? -15.511 -9.273 4.814 1.00 97.50 122 ARG A O 1
ATOM 1003 N N . ALA A 1 123 ? -14.041 -7.882 5.792 1.00 98.06 123 ALA A N 1
ATOM 1004 C CA . ALA A 1 123 ? -14.465 -8.165 7.163 1.00 98.06 123 ALA A CA 1
ATOM 1005 C C . ALA A 1 123 ? -15.827 -7.562 7.546 1.00 98.06 123 ALA A C 1
ATOM 1007 O O . ALA A 1 123 ? -16.531 -8.134 8.376 1.00 98.06 123 ALA A O 1
ATOM 1008 N N . THR A 1 124 ? -16.202 -6.416 6.971 1.00 97.94 124 THR A N 1
ATOM 1009 C CA . THR A 1 124 ? -17.359 -5.628 7.441 1.00 97.94 124 THR A CA 1
ATOM 1010 C C . THR A 1 124 ? -18.510 -5.535 6.446 1.00 97.94 124 THR A C 1
ATOM 1012 O O . THR A 1 124 ? -19.636 -5.250 6.847 1.00 97.94 124 THR A O 1
ATOM 1015 N N . GLN A 1 125 ? -18.235 -5.739 5.155 1.00 97.94 125 GLN A N 1
ATOM 1016 C CA . GLN A 1 125 ? -19.145 -5.498 4.029 1.00 97.94 125 GLN A CA 1
ATOM 1017 C C . GLN A 1 125 ? -19.672 -4.052 3.954 1.00 97.94 125 GLN A C 1
ATOM 1019 O O . GLN A 1 125 ? -20.671 -3.779 3.286 1.00 97.94 125 GLN A O 1
ATOM 1024 N N . GLN A 1 126 ? -19.016 -3.100 4.628 1.00 98.50 126 GLN A N 1
ATOM 1025 C CA . GLN A 1 126 ? -19.424 -1.698 4.602 1.00 98.50 126 GLN A CA 1
ATOM 1026 C C . GLN A 1 126 ? -19.017 -1.043 3.280 1.00 98.50 126 GLN A C 1
ATOM 1028 O O . GLN A 1 126 ? -17.834 -0.973 2.948 1.00 98.50 126 GLN A O 1
ATOM 1033 N N . GLN A 1 127 ? -20.002 -0.502 2.559 1.00 98.50 127 GLN A N 1
ATOM 1034 C CA . GLN A 1 127 ? -19.824 0.053 1.213 1.00 98.50 127 GLN A CA 1
ATOM 1035 C C . GLN A 1 127 ? -18.752 1.150 1.132 1.00 98.50 127 GLN A C 1
ATOM 1037 O O . GLN A 1 127 ? -18.040 1.218 0.138 1.00 98.50 127 GLN A O 1
ATOM 1042 N N . VAL A 1 128 ? -18.571 1.940 2.197 1.00 98.38 128 VAL A N 1
ATOM 1043 C CA . VAL A 1 128 ? -17.547 2.996 2.253 1.00 98.38 128 VAL A CA 1
ATOM 1044 C C . VAL A 1 128 ? -16.142 2.475 1.939 1.00 98.38 128 VAL A C 1
ATOM 1046 O O . VAL A 1 128 ? -15.388 3.149 1.251 1.00 98.38 128 VAL A O 1
ATOM 1049 N N . TYR A 1 129 ? -15.796 1.261 2.377 1.00 98.75 129 TYR A N 1
ATOM 1050 C CA . TYR A 1 129 ? -14.475 0.690 2.112 1.00 98.75 129 TYR A CA 1
ATOM 1051 C C . TYR A 1 129 ? -14.326 0.201 0.673 1.00 98.75 129 TYR A C 1
ATOM 1053 O O . TYR A 1 129 ? -13.230 0.263 0.127 1.00 98.75 129 TYR A O 1
ATOM 1061 N N . LEU A 1 130 ? -15.413 -0.254 0.043 1.00 98.75 130 LEU A N 1
ATOM 1062 C CA . LEU A 1 130 ? -15.398 -0.606 -1.376 1.00 98.75 130 LEU A CA 1
ATOM 1063 C C . LEU A 1 130 ? -15.274 0.644 -2.251 1.00 98.75 130 LEU A C 1
ATOM 1065 O O . LEU A 1 130 ? -14.502 0.640 -3.206 1.00 98.75 130 LEU A O 1
ATOM 1069 N N . ASP A 1 131 ? -16.004 1.705 -1.915 1.00 98.69 131 ASP A N 1
ATOM 1070 C CA . ASP A 1 131 ? -15.942 2.974 -2.642 1.00 98.69 131 ASP A CA 1
ATOM 1071 C C . ASP A 1 131 ? -14.536 3.585 -2.530 1.00 98.69 131 ASP A C 1
ATOM 1073 O O . ASP A 1 131 ? -13.912 3.883 -3.549 1.00 98.69 131 ASP A O 1
ATOM 1077 N N . ASP A 1 132 ? -13.989 3.647 -1.309 1.00 98.50 132 ASP A N 1
ATOM 1078 C CA . ASP A 1 132 ? -12.633 4.143 -1.058 1.00 98.50 132 ASP A CA 1
ATOM 1079 C C . ASP A 1 132 ? -11.567 3.324 -1.797 1.00 98.50 132 ASP A C 1
ATOM 1081 O O . ASP A 1 132 ? -10.610 3.886 -2.331 1.00 98.50 132 ASP A O 1
ATOM 1085 N N . LEU A 1 133 ? -11.718 1.995 -1.829 1.00 98.56 133 LEU A N 1
ATOM 1086 C CA . LEU A 1 133 ? -10.818 1.087 -2.540 1.00 98.56 133 LEU A CA 1
ATOM 1087 C C . LEU A 1 133 ? -10.798 1.376 -4.039 1.00 98.56 133 LEU A C 1
ATOM 1089 O O . LEU A 1 133 ? -9.716 1.414 -4.628 1.00 98.56 133 LEU A O 1
ATOM 1093 N N . LYS A 1 134 ? -11.970 1.562 -4.656 1.00 98.75 134 LYS A N 1
ATOM 1094 C CA . LYS A 1 134 ? -12.089 1.815 -6.097 1.00 98.75 134 LYS A CA 1
ATOM 1095 C C . LYS A 1 134 ? -11.493 3.166 -6.466 1.00 98.75 134 LYS A C 1
ATOM 1097 O O . LYS A 1 134 ? -10.600 3.218 -7.308 1.00 98.75 134 LYS A O 1
ATOM 1102 N N . GLU A 1 135 ? -11.920 4.220 -5.774 1.00 98.62 135 GLU A N 1
ATOM 1103 C CA . GLU A 1 135 ? -11.435 5.585 -5.996 1.00 98.62 135 GLU A CA 1
ATOM 1104 C C . GLU A 1 135 ? -9.917 5.668 -5.809 1.00 98.62 135 GLU A C 1
ATOM 1106 O O . GLU A 1 135 ? -9.196 6.120 -6.694 1.00 98.62 135 GLU A O 1
ATOM 1111 N N . LEU A 1 136 ? -9.398 5.147 -4.691 1.00 98.75 136 LEU A N 1
ATOM 1112 C CA . LEU A 1 136 ? -7.960 5.154 -4.441 1.00 98.75 136 LEU A CA 1
ATOM 1113 C C . LEU A 1 136 ? -7.180 4.325 -5.464 1.00 98.75 136 LEU A C 1
ATOM 1115 O O . LEU A 1 136 ? -6.076 4.722 -5.832 1.00 98.75 136 LEU A O 1
ATOM 1119 N N . SER A 1 137 ? -7.705 3.185 -5.917 1.00 98.81 137 SER A N 1
ATOM 1120 C CA . SER A 1 137 ? -7.015 2.365 -6.919 1.00 98.81 137 SER A CA 1
ATOM 1121 C C . SER A 1 137 ? -6.841 3.123 -8.234 1.00 98.81 137 SER A C 1
ATOM 1123 O O . SER A 1 137 ? -5.728 3.145 -8.768 1.00 98.81 137 SER A O 1
ATOM 1125 N N . ASP A 1 138 ? -7.901 3.786 -8.701 1.00 98.81 138 ASP A N 1
ATOM 1126 C CA . ASP A 1 138 ? -7.907 4.569 -9.938 1.00 98.81 138 ASP A CA 1
ATOM 1127 C C . ASP A 1 138 ? -6.974 5.791 -9.833 1.00 98.81 138 ASP A C 1
ATOM 1129 O O . ASP A 1 138 ? -6.102 5.986 -10.691 1.00 98.81 138 ASP A O 1
ATOM 1133 N N . ASP A 1 139 ? -7.087 6.566 -8.746 1.00 98.75 139 ASP A N 1
ATOM 1134 C CA . ASP A 1 139 ? -6.237 7.734 -8.473 1.00 98.75 139 ASP A CA 1
ATOM 1135 C C . ASP A 1 139 ? -4.756 7.346 -8.409 1.00 98.75 139 ASP A C 1
ATOM 1137 O O . ASP A 1 139 ? -3.886 7.990 -9.003 1.00 98.75 139 ASP A O 1
ATOM 1141 N N . THR A 1 140 ? -4.457 6.245 -7.717 1.00 98.62 140 THR A N 1
ATOM 1142 C CA . THR A 1 140 ? -3.085 5.769 -7.532 1.00 98.62 140 THR A CA 1
ATOM 1143 C C . THR A 1 140 ? -2.477 5.310 -8.854 1.00 98.62 140 THR A C 1
ATOM 1145 O O . THR A 1 140 ? -1.311 5.608 -9.128 1.00 98.62 140 THR A O 1
ATOM 1148 N N . PHE A 1 141 ? -3.247 4.630 -9.710 1.00 98.81 141 PHE A N 1
ATOM 1149 C CA . PHE A 1 141 ? -2.767 4.249 -11.035 1.00 98.81 141 PHE A CA 1
ATOM 1150 C C . PHE A 1 141 ? -2.481 5.486 -11.895 1.00 98.81 141 PHE A C 1
ATOM 1152 O O . PHE A 1 141 ? -1.390 5.601 -12.456 1.00 98.81 141 PHE A O 1
ATOM 1159 N N . ALA A 1 142 ? -3.400 6.456 -11.934 1.00 98.56 142 ALA A N 1
ATOM 1160 C CA . ALA A 1 142 ? -3.213 7.703 -12.678 1.00 98.56 142 ALA A CA 1
ATOM 1161 C C . ALA A 1 142 ? -1.992 8.512 -12.185 1.00 98.56 142 ALA A C 1
ATOM 1163 O O . ALA A 1 142 ? -1.230 9.083 -12.983 1.00 98.56 142 ALA A O 1
ATOM 1164 N N . TYR A 1 143 ? -1.765 8.537 -10.868 1.00 98.56 143 TYR A N 1
AT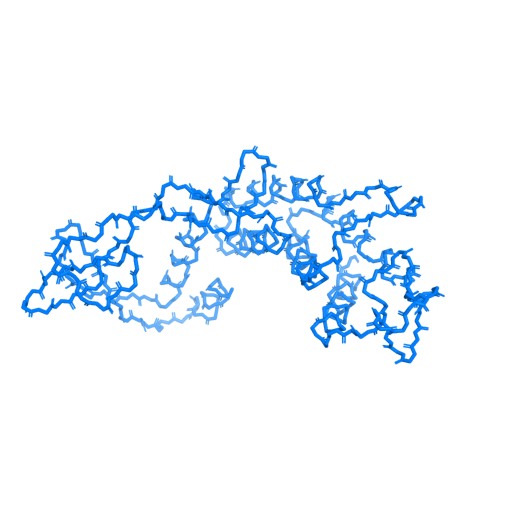OM 1165 C CA . TYR A 1 143 ? -0.661 9.274 -10.264 1.00 98.56 143 TYR A CA 1
ATOM 1166 C C . TYR A 1 143 ? 0.700 8.613 -10.511 1.00 98.56 143 TYR A C 1
ATOM 1168 O O . TYR A 1 143 ? 1.635 9.306 -10.918 1.00 98.56 143 TYR A O 1
ATOM 1176 N N . PHE A 1 144 ? 0.839 7.298 -10.310 1.00 98.56 144 PHE A N 1
ATOM 1177 C CA . PHE A 1 144 ? 2.151 6.634 -10.334 1.00 98.56 144 PHE A CA 1
ATOM 1178 C C . PHE A 1 144 ? 2.513 5.972 -11.667 1.00 98.56 144 PHE A C 1
ATOM 1180 O O . PHE A 1 144 ? 3.698 5.916 -11.995 1.00 98.56 144 PHE A O 1
ATOM 1187 N N . ALA A 1 145 ? 1.541 5.495 -12.446 1.00 98.44 145 ALA A N 1
ATOM 1188 C CA . ALA A 1 145 ? 1.806 4.732 -13.663 1.00 98.44 145 ALA A CA 1
ATOM 1189 C C . ALA A 1 145 ? 1.907 5.663 -14.884 1.00 98.44 145 ALA A C 1
ATOM 1191 O O . ALA A 1 145 ? 0.926 6.280 -15.305 1.00 98.44 145 ALA A O 1
ATOM 1192 N N . LYS A 1 146 ? 3.099 5.784 -15.483 1.00 98.44 146 LYS A N 1
ATOM 1193 C CA . LYS A 1 146 ? 3.338 6.682 -16.629 1.00 98.44 146 LYS A CA 1
ATOM 1194 C C . LYS A 1 146 ? 3.483 5.900 -17.927 1.00 98.44 146 LYS A C 1
ATOM 1196 O O . LYS A 1 146 ? 4.562 5.409 -18.252 1.00 98.44 146 LYS A O 1
ATOM 1201 N N . LYS A 1 147 ? 2.381 5.792 -18.669 1.00 98.56 147 LYS A N 1
ATOM 1202 C CA . LYS A 1 147 ? 2.344 5.104 -19.963 1.00 98.56 147 LYS A CA 1
ATOM 1203 C C . LYS A 1 147 ? 3.313 5.738 -20.964 1.00 98.56 147 LYS A C 1
ATOM 1205 O O . LYS A 1 147 ? 3.384 6.962 -21.054 1.00 98.56 147 LYS A O 1
ATOM 1210 N N . ASP A 1 148 ? 4.026 4.902 -21.714 1.00 98.12 148 ASP A N 1
ATOM 1211 C CA . ASP A 1 148 ? 4.906 5.274 -22.831 1.00 98.12 148 ASP A CA 1
ATOM 1212 C C . ASP A 1 148 ? 6.073 6.210 -22.454 1.00 98.12 148 ASP A C 1
ATOM 1214 O O . ASP A 1 148 ? 6.766 6.729 -23.328 1.00 98.12 148 ASP A O 1
ATOM 1218 N N . ALA A 1 149 ? 6.332 6.425 -21.159 1.00 97.81 149 ALA A N 1
ATOM 1219 C CA . ALA A 1 149 ? 7.332 7.389 -20.702 1.00 97.81 149 ALA A CA 1
ATOM 1220 C C . ALA A 1 149 ? 8.782 6.907 -20.886 1.00 97.81 149 ALA A C 1
ATOM 1222 O O . ALA A 1 149 ? 9.701 7.722 -20.936 1.00 97.81 149 ALA A O 1
ATOM 1223 N N . THR A 1 150 ? 9.010 5.593 -20.966 1.00 97.69 150 THR A N 1
ATOM 1224 C CA . THR A 1 150 ? 10.353 5.010 -21.154 1.00 97.69 150 THR A CA 1
ATOM 1225 C C . THR A 1 150 ? 10.410 4.062 -22.344 1.00 97.69 150 THR A C 1
ATOM 1227 O O . THR A 1 150 ? 11.282 4.215 -23.194 1.00 97.69 150 THR A O 1
ATOM 1230 N N . VAL A 1 151 ? 9.474 3.115 -22.435 1.00 98.12 151 VAL A N 1
ATOM 1231 C CA . VAL A 1 151 ? 9.331 2.196 -23.572 1.00 98.12 151 VAL A CA 1
ATOM 1232 C C . VAL A 1 151 ? 7.880 2.256 -24.042 1.00 98.12 151 VAL A C 1
ATOM 1234 O O . VAL A 1 151 ? 6.963 2.184 -23.224 1.00 98.12 151 VAL A O 1
ATOM 1237 N N . ALA A 1 152 ? 7.666 2.414 -25.350 1.00 98.06 152 ALA A N 1
ATOM 1238 C CA . ALA A 1 152 ? 6.325 2.441 -25.931 1.00 98.06 152 ALA A CA 1
ATOM 1239 C C . ALA A 1 152 ? 5.594 1.112 -25.665 1.00 98.06 152 ALA A C 1
ATOM 1241 O O . ALA A 1 152 ? 6.151 0.039 -25.889 1.00 98.06 152 ALA A O 1
ATOM 1242 N N . GLY A 1 153 ? 4.353 1.186 -25.193 1.00 97.19 153 GLY A N 1
ATOM 1243 C CA . GLY A 1 153 ? 3.530 0.053 -24.774 1.00 97.19 153 GLY A CA 1
ATOM 1244 C C . GLY A 1 153 ? 3.655 -0.326 -23.293 1.00 97.19 153 GLY A C 1
ATOM 1245 O O . GLY A 1 153 ? 2.868 -1.152 -22.836 1.00 97.19 153 GLY A O 1
ATOM 1246 N N . TYR A 1 154 ? 4.580 0.283 -22.542 1.00 98.62 154 TYR A N 1
ATOM 1247 C CA . TYR A 1 154 ? 4.852 -0.029 -21.133 1.00 98.62 154 TYR A CA 1
ATOM 1248 C C . TYR A 1 154 ? 4.530 1.147 -20.206 1.00 98.62 154 TYR A C 1
ATOM 1250 O O . TYR A 1 154 ? 4.327 2.279 -20.651 1.00 98.62 154 TYR A O 1
ATOM 1258 N N . TYR A 1 155 ? 4.485 0.880 -18.900 1.00 98.69 155 TYR A N 1
ATOM 1259 C CA . TYR A 1 155 ? 4.221 1.888 -17.874 1.00 98.69 155 TYR A CA 1
ATOM 1260 C C . TYR A 1 155 ? 5.451 2.092 -17.003 1.00 98.69 155 TYR A C 1
ATOM 1262 O O . TYR A 1 155 ? 5.926 1.172 -16.348 1.00 98.69 155 TYR A O 1
ATOM 1270 N N . THR A 1 156 ? 5.959 3.315 -16.956 1.00 98.62 156 THR A N 1
ATOM 1271 C CA . THR A 1 156 ? 7.090 3.663 -16.103 1.00 98.62 156 THR A CA 1
ATOM 1272 C C . THR A 1 156 ? 6.608 3.988 -14.695 1.00 98.62 156 THR A C 1
ATOM 1274 O O . THR A 1 156 ? 5.717 4.820 -14.519 1.00 98.62 156 THR A O 1
ATOM 1277 N N . TYR A 1 157 ? 7.258 3.381 -13.705 1.00 98.31 157 TYR A N 1
ATOM 1278 C CA . TYR A 1 157 ? 7.155 3.735 -12.291 1.00 98.31 157 TYR A CA 1
ATOM 1279 C C . TYR A 1 157 ? 8.483 4.331 -11.810 1.00 98.31 157 TYR A C 1
ATOM 1281 O O . TYR A 1 157 ? 9.537 4.107 -12.413 1.00 98.31 157 TYR A O 1
ATOM 1289 N N . ALA A 1 158 ? 8.450 5.099 -10.720 1.00 96.88 158 ALA A N 1
ATOM 1290 C CA . ALA A 1 158 ? 9.674 5.592 -10.097 1.00 96.88 158 ALA A CA 1
ATOM 1291 C C . ALA A 1 158 ? 10.551 4.412 -9.642 1.00 96.88 158 ALA A C 1
ATOM 1293 O O . ALA A 1 158 ? 10.039 3.438 -9.103 1.00 96.88 158 ALA A O 1
ATOM 1294 N N . PHE A 1 159 ? 11.867 4.511 -9.832 1.00 93.88 159 PHE A N 1
ATOM 1295 C CA . PHE A 1 159 ? 12.826 3.446 -9.494 1.00 93.88 159 PHE A CA 1
ATOM 1296 C C . PHE A 1 159 ? 14.000 3.942 -8.634 1.00 93.88 159 PHE A C 1
ATOM 1298 O O . PHE A 1 159 ? 14.852 3.162 -8.218 1.00 93.88 159 PHE A O 1
ATOM 1305 N N . THR A 1 160 ? 14.078 5.249 -8.369 1.00 92.25 160 THR A N 1
ATOM 1306 C CA . THR A 1 160 ? 15.122 5.844 -7.525 1.00 92.25 160 THR A CA 1
ATOM 1307 C C . THR A 1 160 ? 14.832 5.615 -6.042 1.00 92.25 160 THR A C 1
ATOM 1309 O O . THR A 1 160 ? 13.689 5.377 -5.649 1.00 92.25 160 THR A O 1
ATOM 1312 N N . GLY A 1 161 ? 15.856 5.700 -5.189 1.00 92.25 161 GLY A N 1
ATOM 1313 C CA . GLY A 1 161 ? 15.693 5.434 -3.758 1.00 92.25 161 GLY A CA 1
ATOM 1314 C C . GLY A 1 161 ? 15.131 4.031 -3.517 1.00 92.25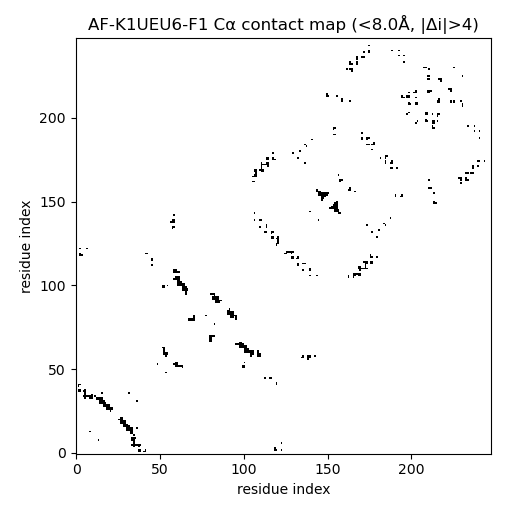 161 GLY A C 1
ATOM 1315 O O . GLY A 1 161 ? 15.602 3.073 -4.119 1.00 92.25 161 GLY A O 1
ATOM 1316 N N . ASN A 1 162 ? 14.103 3.917 -2.673 1.00 95.25 162 ASN A N 1
ATOM 1317 C CA . ASN A 1 162 ? 13.453 2.639 -2.358 1.00 95.25 162 ASN A CA 1
ATOM 1318 C C . ASN A 1 162 ? 12.201 2.358 -3.206 1.00 95.25 162 ASN A C 1
ATOM 1320 O O . ASN A 1 162 ? 11.425 1.463 -2.865 1.00 95.25 162 ASN A O 1
ATOM 1324 N N . ASN A 1 163 ? 11.984 3.099 -4.300 1.00 96.62 163 ASN A N 1
ATOM 1325 C CA . ASN A 1 163 ? 10.717 3.033 -5.026 1.00 96.62 163 ASN A CA 1
ATOM 1326 C C . ASN A 1 163 ? 10.404 1.648 -5.607 1.00 96.62 163 ASN A C 1
ATOM 1328 O O . ASN A 1 163 ? 9.238 1.289 -5.625 1.00 96.62 163 ASN A O 1
ATOM 1332 N N . ASN A 1 164 ? 11.387 0.819 -5.973 1.00 96.69 164 ASN A N 1
ATOM 1333 C CA . ASN A 1 164 ? 11.090 -0.552 -6.418 1.00 96.69 164 ASN A CA 1
ATOM 1334 C C . ASN A 1 164 ? 10.400 -1.384 -5.331 1.00 96.69 164 ASN A C 1
ATOM 1336 O O . ASN A 1 164 ? 9.444 -2.099 -5.604 1.00 96.69 164 ASN A O 1
ATOM 1340 N N . TRP A 1 165 ? 10.822 -1.236 -4.074 1.00 97.94 165 TRP A N 1
ATOM 1341 C CA . TRP A 1 165 ? 10.118 -1.878 -2.968 1.00 97.94 165 TRP A CA 1
ATOM 1342 C C . TRP A 1 165 ? 8.755 -1.232 -2.708 1.00 97.94 165 TRP A C 1
ATOM 1344 O O . TRP A 1 165 ? 7.782 -1.946 -2.467 1.00 97.94 165 TRP A O 1
ATOM 1354 N N . PHE A 1 166 ? 8.662 0.100 -2.801 1.00 98.44 166 PHE A N 1
ATOM 1355 C CA . PHE A 1 166 ? 7.386 0.799 -2.639 1.00 98.44 166 PHE A CA 1
ATOM 1356 C C . PHE A 1 166 ? 6.351 0.385 -3.695 1.00 98.44 166 PHE A C 1
ATOM 1358 O O . PHE A 1 166 ? 5.191 0.150 -3.358 1.00 98.44 166 PHE A O 1
ATOM 1365 N N . ASN A 1 167 ? 6.774 0.220 -4.947 1.00 98.56 167 ASN A N 1
ATOM 1366 C CA . ASN A 1 167 ? 5.928 -0.217 -6.053 1.00 98.56 167 ASN A CA 1
ATOM 1367 C C . ASN A 1 167 ? 5.449 -1.656 -5.845 1.00 98.56 167 ASN A C 1
ATOM 1369 O O . ASN A 1 167 ? 4.271 -1.926 -6.053 1.00 98.56 167 ASN A O 1
ATOM 1373 N N . GLY A 1 168 ? 6.296 -2.544 -5.319 1.00 98.25 168 GLY A N 1
ATOM 1374 C CA . GLY A 1 168 ? 5.862 -3.889 -4.945 1.00 98.25 168 GLY A CA 1
ATOM 1375 C C . GLY A 1 168 ? 4.822 -3.899 -3.821 1.00 98.25 168 GLY A C 1
ATOM 1376 O O . GLY A 1 168 ? 3.947 -4.762 -3.795 1.00 98.25 168 GLY A O 1
ATOM 1377 N N . VAL A 1 169 ? 4.867 -2.937 -2.889 1.00 98.50 169 VAL A N 1
ATOM 1378 C CA . VAL A 1 169 ? 3.787 -2.747 -1.899 1.00 98.50 169 VAL A CA 1
ATOM 1379 C C . VAL A 1 169 ? 2.500 -2.274 -2.578 1.00 98.50 169 VAL A C 1
ATOM 1381 O O . VAL A 1 169 ? 1.435 -2.796 -2.261 1.00 98.50 169 VAL A O 1
ATOM 1384 N N . LEU A 1 170 ? 2.592 -1.335 -3.522 1.00 98.81 170 LEU A N 1
ATOM 1385 C CA . LEU A 1 170 ? 1.446 -0.875 -4.308 1.00 98.81 170 LEU A CA 1
ATOM 1386 C C . LEU A 1 170 ? 0.786 -2.009 -5.096 1.00 98.81 170 LEU A C 1
ATOM 1388 O O . LEU A 1 170 ? -0.423 -2.202 -4.988 1.00 98.81 170 LEU A O 1
ATOM 1392 N N . MET A 1 171 ? 1.575 -2.790 -5.831 1.00 98.69 171 MET A N 1
ATOM 1393 C CA . MET A 1 171 ? 1.071 -3.900 -6.635 1.00 98.69 171 MET A CA 1
ATOM 1394 C C . MET A 1 171 ? 0.310 -4.921 -5.779 1.00 98.69 171 MET A C 1
ATOM 1396 O O . MET A 1 171 ? -0.749 -5.395 -6.183 1.00 98.69 171 MET A O 1
ATOM 1400 N N . ARG A 1 172 ? 0.796 -5.216 -4.563 1.00 98.12 172 ARG A N 1
ATOM 1401 C CA . ARG A 1 172 ? 0.077 -6.087 -3.618 1.00 98.12 172 ARG A CA 1
ATOM 1402 C C . ARG A 1 172 ? -1.263 -5.502 -3.181 1.00 98.12 172 ARG A C 1
ATOM 1404 O O . ARG A 1 172 ? -2.220 -6.254 -3.075 1.00 98.12 172 ARG A O 1
ATOM 1411 N N . GLY A 1 173 ? -1.355 -4.183 -3.010 1.00 98.31 173 GLY A N 1
ATOM 1412 C CA . GLY A 1 173 ? -2.631 -3.511 -2.758 1.00 98.31 173 GLY A CA 1
ATOM 1413 C C . GLY A 1 173 ? -3.658 -3.766 -3.858 1.00 98.31 173 GLY A C 1
ATOM 1414 O O . GLY A 1 173 ? -4.804 -4.096 -3.564 1.00 98.31 173 GLY A O 1
ATOM 1415 N N . TRP A 1 174 ? -3.253 -3.694 -5.128 1.00 98.62 174 TRP A N 1
ATOM 1416 C CA . TRP A 1 174 ? -4.154 -4.030 -6.235 1.00 98.62 174 TRP A CA 1
ATOM 1417 C C . TRP A 1 174 ? -4.489 -5.520 -6.315 1.00 98.62 174 TRP A C 1
ATOM 1419 O O . TRP A 1 174 ? -5.619 -5.850 -6.665 1.00 98.62 174 TRP A O 1
ATOM 1429 N N . ALA A 1 175 ? -3.562 -6.408 -5.948 1.00 98.12 175 ALA A N 1
ATOM 1430 C CA . ALA A 1 175 ? -3.854 -7.836 -5.831 1.00 98.12 175 ALA A CA 1
ATOM 1431 C C . ALA A 1 175 ? -4.905 -8.108 -4.738 1.00 98.12 175 ALA A C 1
ATOM 1433 O O . ALA A 1 175 ? -5.881 -8.806 -4.995 1.00 98.12 175 ALA A O 1
ATOM 1434 N N . ASP A 1 176 ? -4.777 -7.485 -3.561 1.00 97.31 176 ASP A N 1
ATOM 1435 C CA . ASP A 1 176 ? -5.767 -7.593 -2.479 1.00 97.31 176 ASP A CA 1
ATOM 1436 C C . ASP A 1 176 ? -7.143 -7.043 -2.909 1.00 97.31 176 ASP A C 1
ATOM 1438 O O . ASP A 1 176 ? -8.191 -7.568 -2.527 1.00 97.31 176 ASP A O 1
ATOM 1442 N N . ALA A 1 177 ? -7.152 -5.992 -3.733 1.00 97.88 177 ALA A N 1
ATOM 1443 C CA . ALA A 1 177 ? -8.363 -5.376 -4.265 1.00 97.88 177 ALA A CA 1
ATOM 1444 C C . ALA A 1 177 ? -9.027 -6.170 -5.404 1.00 97.88 177 ALA A C 1
ATOM 1446 O O . ALA A 1 177 ? -10.200 -5.924 -5.706 1.00 97.88 177 ALA A O 1
ATOM 1447 N N . TYR A 1 178 ? -8.323 -7.128 -6.018 1.00 97.31 178 TYR A N 1
ATOM 1448 C CA . TYR A 1 178 ? -8.786 -7.836 -7.213 1.00 97.31 178 TYR A CA 1
ATOM 1449 C C . TYR A 1 178 ? -10.137 -8.525 -7.019 1.00 97.31 178 TYR A C 1
ATOM 1451 O O . TYR A 1 178 ? -11.029 -8.378 -7.851 1.00 97.31 178 TYR A O 1
ATOM 1459 N N . ALA A 1 179 ? -10.341 -9.183 -5.874 1.00 94.44 179 ALA A N 1
ATOM 1460 C CA . ALA A 1 179 ? -11.594 -9.875 -5.568 1.00 94.44 179 ALA A CA 1
ATOM 1461 C C . ALA A 1 179 ? -12.828 -8.947 -5.549 1.00 94.44 179 ALA A C 1
ATOM 1463 O O . ALA A 1 179 ? -13.955 -9.420 -5.687 1.00 94.44 179 ALA A O 1
ATOM 1464 N N . CYS A 1 180 ? -12.630 -7.637 -5.365 1.00 95.44 180 CYS A N 1
ATOM 1465 C CA . CYS A 1 180 ? -13.704 -6.649 -5.228 1.00 95.44 180 CYS A CA 1
ATOM 1466 C C . CYS A 1 180 ? -13.792 -5.669 -6.411 1.00 95.44 180 CYS A C 1
ATOM 1468 O O . CYS A 1 180 ? -14.836 -5.040 -6.606 1.00 95.44 180 CYS A O 1
ATOM 1470 N N . TYR A 1 181 ? -12.708 -5.509 -7.176 1.00 97.69 181 TYR A N 1
ATOM 1471 C CA . TYR A 1 181 ? -12.619 -4.567 -8.293 1.00 97.69 181 TYR A CA 1
ATOM 1472 C C . TYR A 1 181 ? -11.779 -5.109 -9.469 1.00 97.69 181 TYR A C 1
ATOM 1474 O O . TYR A 1 181 ? -10.775 -4.495 -9.860 1.00 97.69 181 TYR A O 1
ATOM 1482 N N . PRO A 1 182 ? -12.135 -6.283 -10.025 1.00 96.25 182 PRO A N 1
ATOM 1483 C CA . PRO A 1 182 ? -11.303 -6.993 -10.994 1.00 96.25 182 PRO A CA 1
ATOM 1484 C C . PRO A 1 182 ? -11.147 -6.255 -12.328 1.00 96.25 182 PRO A C 1
ATOM 1486 O O . PRO A 1 182 ? -10.111 -6.377 -12.976 1.00 96.25 182 PRO A O 1
ATOM 1489 N N . GLU A 1 183 ? -12.140 -5.466 -12.744 1.00 93.25 183 GLU A N 1
ATOM 1490 C CA . GLU A 1 183 ? -12.173 -4.795 -14.046 1.00 93.25 183 GLU A CA 1
ATOM 1491 C C . GLU A 1 183 ? -11.039 -3.783 -14.249 1.00 93.25 183 GLU A C 1
ATOM 1493 O O . GLU A 1 183 ? -10.628 -3.548 -15.383 1.00 93.25 183 GLU A O 1
ATOM 1498 N N . LYS A 1 184 ? -10.526 -3.197 -13.162 1.00 98.00 184 LYS A N 1
ATOM 1499 C CA . LYS A 1 184 ? -9.436 -2.216 -13.192 1.00 98.00 184 LYS A CA 1
ATOM 1500 C C . LYS A 1 184 ? -8.143 -2.745 -12.618 1.00 98.00 184 LYS A C 1
ATOM 1502 O O . LYS A 1 184 ? -7.094 -2.603 -13.237 1.00 98.00 184 LYS A O 1
ATOM 1507 N N . THR A 1 185 ? -8.211 -3.418 -11.478 1.00 97.81 185 THR A N 1
ATOM 1508 C CA . THR A 1 185 ? -7.010 -3.965 -10.837 1.00 97.81 185 THR A CA 1
ATOM 1509 C C . THR A 1 185 ? -6.302 -4.998 -11.716 1.00 97.81 185 THR A C 1
ATOM 1511 O O . THR A 1 185 ? -5.076 -5.030 -11.708 1.00 97.81 185 THR A O 1
ATOM 1514 N N . ALA A 1 186 ? -7.022 -5.751 -12.562 1.00 97.62 186 ALA A N 1
ATOM 1515 C CA . ALA A 1 186 ? -6.400 -6.622 -13.562 1.00 97.62 186 ALA A CA 1
ATOM 1516 C C . ALA A 1 186 ? -5.536 -5.851 -14.571 1.00 97.62 186 ALA A C 1
ATOM 1518 O O . ALA A 1 186 ? -4.434 -6.295 -14.891 1.00 97.62 186 ALA A O 1
ATOM 1519 N N . GLU A 1 187 ? -6.015 -4.696 -15.057 1.00 97.69 187 GLU A N 1
ATOM 1520 C CA . GLU A 1 187 ? -5.245 -3.818 -15.951 1.00 97.69 187 GLU A CA 1
ATOM 1521 C C . GLU A 1 187 ? -3.987 -3.311 -15.236 1.00 97.69 187 GLU A C 1
ATOM 1523 O O . GLU A 1 187 ? -2.923 -3.207 -15.840 1.00 97.69 187 GLU A O 1
ATOM 1528 N N . TYR A 1 188 ? -4.088 -3.019 -13.939 1.00 98.56 188 TYR A N 1
ATOM 1529 C CA . TYR A 1 188 ? -2.980 -2.472 -13.161 1.00 98.56 188 TYR A CA 1
ATOM 1530 C C . TYR A 1 188 ? -1.908 -3.522 -12.871 1.00 98.56 188 TYR A C 1
ATOM 1532 O O . TYR A 1 188 ? -0.724 -3.259 -13.084 1.00 98.56 188 TYR A O 1
ATOM 1540 N N . LEU A 1 189 ? -2.311 -4.726 -12.460 1.00 98.62 189 LEU A N 1
ATOM 1541 C CA . LEU A 1 189 ? -1.417 -5.871 -12.270 1.00 98.62 189 LEU A CA 1
ATOM 1542 C C . LEU A 1 189 ? -0.692 -6.251 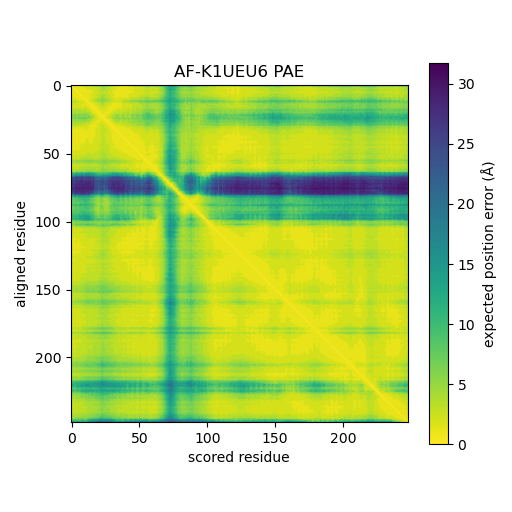-13.569 1.00 98.62 189 LEU A C 1
ATOM 1544 O O . LEU A 1 189 ? 0.513 -6.500 -13.550 1.00 98.62 189 LEU A O 1
ATOM 1548 N N . ASP A 1 190 ? -1.390 -6.210 -14.707 1.00 98.12 190 ASP A N 1
ATOM 1549 C CA . ASP A 1 190 ? -0.813 -6.492 -16.027 1.00 98.12 190 ASP A CA 1
ATOM 1550 C C . ASP A 1 190 ? 0.346 -5.540 -16.378 1.00 98.12 190 ASP A C 1
ATOM 1552 O O . ASP A 1 190 ? 1.331 -5.958 -16.988 1.00 98.12 190 ASP A O 1
ATOM 1556 N N . THR A 1 191 ? 0.306 -4.276 -15.940 1.00 98.62 191 THR A N 1
ATOM 1557 C CA . THR A 1 191 ? 1.437 -3.356 -16.167 1.00 98.62 191 THR A CA 1
ATOM 1558 C C . THR A 1 191 ? 2.708 -3.769 -15.419 1.00 98.62 191 THR A C 1
ATOM 1560 O O . THR A 1 191 ? 3.806 -3.643 -15.966 1.00 98.62 191 THR A O 1
ATOM 1563 N N . PHE A 1 192 ? 2.575 -4.305 -14.201 1.00 98.62 192 PHE A N 1
ATOM 1564 C CA . PHE A 1 192 ? 3.696 -4.839 -13.427 1.00 98.62 192 PHE A CA 1
ATOM 1565 C C . PHE A 1 192 ? 4.232 -6.126 -14.053 1.00 98.62 192 PHE A C 1
ATOM 1567 O O . PHE A 1 192 ? 5.439 -6.226 -14.271 1.00 98.62 192 PHE A O 1
ATOM 1574 N N . GLN A 1 193 ? 3.339 -7.053 -14.418 1.00 98.56 193 GLN A N 1
ATOM 1575 C CA . GLN A 1 193 ? 3.691 -8.290 -15.121 1.00 98.56 193 GLN A CA 1
ATOM 1576 C C . GLN A 1 193 ? 4.499 -7.990 -16.390 1.00 98.56 193 GLN A C 1
ATOM 1578 O O . GLN A 1 193 ? 5.616 -8.474 -16.544 1.00 98.56 193 GLN A O 1
ATOM 1583 N N . LYS A 1 194 ? 4.005 -7.091 -17.249 1.00 98.62 194 LYS A N 1
ATOM 1584 C CA . LYS A 1 194 ? 4.692 -6.704 -18.489 1.00 98.62 194 LYS A CA 1
ATOM 1585 C C . LYS A 1 194 ? 6.070 -6.100 -18.246 1.00 98.62 194 LYS A C 1
ATOM 1587 O O . LYS A 1 194 ? 7.004 -6.414 -18.978 1.00 98.62 194 LYS A O 1
ATOM 1592 N N . ASN A 1 195 ? 6.215 -5.228 -17.250 1.00 98.75 195 ASN A N 1
ATOM 1593 C CA . ASN A 1 195 ? 7.513 -4.633 -16.931 1.00 98.75 195 ASN A CA 1
ATOM 1594 C C . ASN A 1 195 ? 8.519 -5.677 -16.429 1.00 98.75 195 ASN A C 1
ATOM 1596 O O . ASN A 1 195 ? 9.692 -5.624 -16.802 1.00 98.75 195 ASN A O 1
ATOM 1600 N N . LEU A 1 196 ? 8.065 -6.607 -15.586 1.00 98.56 196 LEU A N 1
ATOM 1601 C CA . LEU A 1 196 ? 8.876 -7.705 -15.071 1.00 98.56 196 LEU A CA 1
ATOM 1602 C C . LEU A 1 196 ? 9.313 -8.648 -16.195 1.00 98.56 196 LEU A C 1
ATOM 1604 O O . LEU A 1 196 ? 10.511 -8.899 -16.323 1.00 98.56 196 LEU A O 1
ATOM 1608 N N . ASP A 1 197 ? 8.381 -9.071 -17.050 1.00 98.62 197 ASP A N 1
ATOM 1609 C CA . ASP A 1 197 ? 8.658 -9.935 -18.203 1.00 98.62 197 ASP A CA 1
ATOM 1610 C C . ASP A 1 197 ? 9.627 -9.265 -19.178 1.00 98.62 197 ASP A C 1
ATOM 1612 O O . ASP A 1 197 ? 10.619 -9.861 -19.592 1.00 98.62 197 ASP A O 1
ATOM 1616 N N . TYR A 1 198 ? 9.414 -7.979 -19.477 1.00 98.69 198 TYR A N 1
ATOM 1617 C CA . TYR A 1 198 ? 10.327 -7.216 -20.325 1.00 98.69 198 TYR A CA 1
ATOM 1618 C C . TYR A 1 198 ? 11.743 -7.184 -19.747 1.00 98.69 198 TYR A C 1
ATOM 1620 O O . TYR A 1 198 ? 12.714 -7.411 -20.472 1.00 98.69 198 TYR A O 1
ATOM 1628 N N . ALA A 1 199 ? 11.884 -6.931 -18.445 1.00 98.31 199 ALA A N 1
ATOM 1629 C CA . ALA A 1 199 ? 13.190 -6.928 -17.802 1.00 98.31 199 ALA A CA 1
ATOM 1630 C C . ALA A 1 199 ? 13.833 -8.316 -17.777 1.00 98.31 199 ALA A C 1
ATOM 1632 O O . ALA A 1 199 ? 15.048 -8.426 -17.937 1.00 98.31 199 ALA A O 1
ATOM 1633 N N . TYR A 1 200 ? 13.033 -9.362 -17.579 1.00 98.31 200 TYR A N 1
ATOM 1634 C CA . TYR A 1 200 ? 13.496 -10.742 -17.583 1.00 98.31 200 TYR A CA 1
ATOM 1635 C C . TYR A 1 200 ? 14.053 -11.129 -18.954 1.00 98.31 200 TYR A C 1
ATOM 1637 O O . TYR A 1 200 ? 15.199 -11.567 -19.053 1.00 98.31 200 TYR A O 1
ATOM 1645 N N . ASP A 1 201 ? 13.291 -10.874 -20.015 1.00 98.44 201 ASP A N 1
ATOM 1646 C CA . ASP A 1 201 ? 13.662 -11.241 -21.381 1.00 98.44 201 ASP A CA 1
ATOM 1647 C C . ASP A 1 201 ? 14.876 -10.462 -21.902 1.00 98.44 201 ASP A C 1
ATOM 1649 O O . ASP A 1 201 ? 15.663 -10.985 -22.693 1.00 98.44 201 ASP A O 1
ATOM 1653 N N . ASN A 1 202 ? 15.045 -9.207 -21.470 1.00 98.19 202 ASN A N 1
ATOM 1654 C CA . ASN A 1 202 ? 16.058 -8.311 -22.034 1.00 98.19 202 ASN A CA 1
ATOM 1655 C C . ASN A 1 202 ? 17.286 -8.112 -21.140 1.00 98.19 202 ASN A C 1
ATOM 1657 O O . ASN A 1 202 ? 18.369 -7.819 -21.650 1.00 98.19 202 ASN A O 1
ATOM 1661 N N . PHE A 1 203 ? 17.136 -8.218 -19.818 1.00 97.19 203 PHE A N 1
ATOM 1662 C CA . PHE A 1 203 ? 18.139 -7.738 -18.864 1.00 97.19 203 PHE A CA 1
ATOM 1663 C C . PHE A 1 203 ? 18.447 -8.711 -17.727 1.00 97.19 203 PHE A C 1
ATOM 1665 O O . PHE A 1 203 ? 19.197 -8.335 -16.828 1.00 97.19 203 PHE A O 1
ATOM 1672 N N . LEU A 1 204 ? 17.929 -9.939 -17.717 1.00 96.62 204 LEU A N 1
ATOM 1673 C CA . LEU A 1 204 ? 18.306 -10.902 -16.684 1.00 96.62 204 LEU A CA 1
ATOM 1674 C C . LEU A 1 204 ? 19.822 -11.157 -16.705 1.00 96.62 204 LEU A C 1
ATOM 1676 O O . LEU A 1 204 ? 20.396 -11.530 -17.728 1.00 96.62 204 LEU A O 1
ATOM 1680 N N . TYR A 1 205 ? 20.473 -10.975 -15.558 1.00 93.62 205 TYR A N 1
ATOM 1681 C CA . TYR A 1 205 ? 21.903 -11.231 -15.396 1.00 93.62 205 TYR A CA 1
ATOM 1682 C C . TYR A 1 205 ? 22.157 -11.880 -14.036 1.00 93.62 205 TYR A C 1
ATOM 1684 O O . TYR A 1 205 ? 21.721 -11.354 -13.017 1.00 93.62 205 TYR A O 1
ATOM 1692 N N . ASP A 1 206 ? 22.820 -13.039 -14.015 1.00 92.75 206 ASP A N 1
ATOM 1693 C CA . ASP A 1 206 ? 23.098 -13.822 -12.799 1.00 92.75 206 ASP A CA 1
ATOM 1694 C C . ASP A 1 206 ? 21.867 -14.016 -11.886 1.00 92.75 206 ASP A C 1
ATOM 1696 O O . ASP A 1 206 ? 21.945 -13.950 -10.661 1.00 92.75 206 ASP A O 1
ATOM 1700 N N . SER A 1 207 ? 20.705 -14.286 -12.496 1.00 91.06 207 SER A N 1
ATOM 1701 C CA . SER A 1 207 ? 19.401 -14.431 -11.817 1.00 91.06 207 SER A CA 1
ATOM 1702 C C . SER A 1 207 ? 18.904 -13.169 -11.093 1.00 91.06 207 SER A C 1
ATOM 1704 O O . SER A 1 207 ? 18.047 -13.255 -10.214 1.00 91.06 207 SER A O 1
ATOM 1706 N N . MET A 1 208 ? 19.424 -11.998 -11.460 1.00 93.00 208 MET A N 1
ATOM 1707 C CA . MET A 1 208 ? 19.033 -10.698 -10.922 1.00 93.00 208 MET A CA 1
ATOM 1708 C C . MET A 1 208 ? 18.439 -9.817 -12.021 1.00 93.00 208 MET A C 1
ATOM 1710 O O . MET A 1 208 ? 18.842 -9.885 -13.184 1.00 93.00 208 MET A O 1
ATOM 1714 N N . LEU A 1 209 ? 17.495 -8.964 -11.624 1.00 95.69 209 LEU A N 1
ATOM 1715 C CA . LEU A 1 209 ? 16.928 -7.915 -12.467 1.00 95.69 209 LEU A CA 1
ATOM 1716 C C . LEU A 1 209 ? 17.516 -6.546 -12.091 1.00 95.69 209 LEU A C 1
ATOM 1718 O O . LEU A 1 209 ? 17.851 -6.318 -10.922 1.00 95.69 209 LEU A O 1
ATOM 1722 N N . PRO A 1 210 ? 17.626 -5.619 -13.057 1.00 95.44 210 PRO A N 1
ATOM 1723 C CA . PRO A 1 210 ? 18.135 -4.275 -12.816 1.00 95.44 210 PRO A CA 1
ATOM 1724 C C . PRO A 1 210 ? 17.174 -3.435 -11.961 1.00 95.44 210 PRO A C 1
ATOM 1726 O O . PRO A 1 210 ? 15.979 -3.706 -11.846 1.00 95.44 210 PRO A O 1
ATOM 1729 N N . VAL A 1 211 ? 17.691 -2.338 -11.399 1.00 93.38 211 VAL A N 1
ATOM 1730 C CA . VAL A 1 211 ? 16.874 -1.343 -10.677 1.00 93.38 211 VAL A CA 1
ATOM 1731 C C . VAL A 1 211 ? 15.859 -0.676 -11.612 1.00 93.38 211 VAL A C 1
ATOM 1733 O O . VAL A 1 211 ? 14.749 -0.385 -11.189 1.00 93.38 211 VAL A O 1
ATOM 1736 N N . ASN A 1 212 ? 16.205 -0.453 -12.882 1.00 95.44 212 ASN A N 1
ATOM 1737 C CA . ASN A 1 212 ? 15.269 0.055 -13.880 1.00 95.44 212 ASN A CA 1
ATOM 1738 C C . ASN A 1 212 ? 14.875 -1.066 -14.850 1.00 95.44 212 ASN A C 1
ATOM 1740 O O . ASN A 1 212 ? 15.629 -1.390 -15.769 1.00 95.44 212 ASN A O 1
ATOM 1744 N N . LEU A 1 213 ? 13.678 -1.621 -14.647 1.00 97.31 213 LEU A N 1
ATOM 1745 C CA . LEU A 1 213 ? 13.139 -2.746 -15.419 1.00 97.31 213 LEU A CA 1
ATOM 1746 C C . LEU A 1 213 ? 13.003 -2.452 -16.925 1.00 97.31 213 LEU A C 1
ATOM 1748 O O . LEU A 1 213 ? 13.132 -3.360 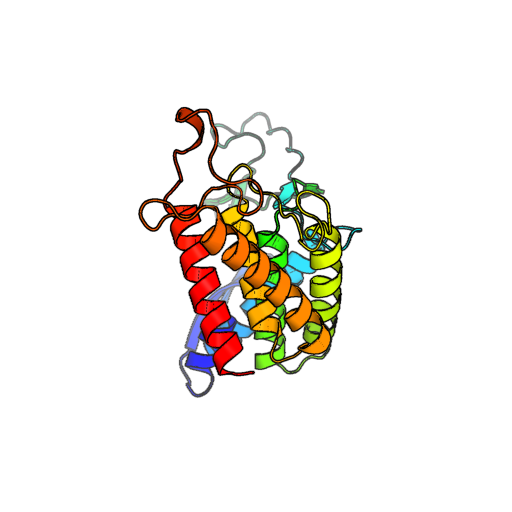-17.737 1.00 97.31 213 LEU A O 1
ATOM 1752 N N . LEU A 1 214 ? 12.798 -1.190 -17.316 1.00 98.25 214 LEU A N 1
ATOM 1753 C CA . LEU A 1 214 ? 12.563 -0.808 -18.715 1.00 98.25 214 LEU A CA 1
ATOM 1754 C C . LEU A 1 214 ? 13.816 -0.303 -19.447 1.00 98.25 214 LEU A C 1
ATOM 1756 O O . LEU A 1 214 ? 13.814 -0.224 -20.674 1.00 98.25 214 LEU A O 1
ATOM 1760 N N . VAL A 1 215 ? 14.887 0.036 -18.722 1.00 96.62 215 VAL A N 1
ATOM 1761 C CA . VAL A 1 215 ? 16.146 0.550 -19.305 1.00 96.62 215 VAL A CA 1
ATOM 1762 C C . VAL A 1 215 ? 17.282 -0.468 -19.236 1.00 96.62 215 VAL A C 1
ATOM 1764 O O . VAL A 1 215 ? 18.142 -0.471 -20.117 1.00 96.62 215 VAL A O 1
ATOM 1767 N N . GLY A 1 216 ? 17.299 -1.331 -18.219 1.00 96.12 216 GLY A N 1
ATOM 1768 C CA . GLY A 1 216 ? 18.343 -2.334 -18.047 1.00 96.12 216 GLY A CA 1
ATOM 1769 C C . GLY A 1 216 ? 19.466 -1.923 -17.093 1.00 96.12 216 GLY A C 1
ATOM 1770 O O . GLY A 1 216 ? 19.347 -0.983 -16.303 1.00 96.12 216 GLY A O 1
ATOM 1771 N N . TRP A 1 217 ? 20.575 -2.662 -17.161 1.00 95.31 217 TRP A N 1
ATOM 1772 C CA . TRP A 1 217 ? 21.780 -2.399 -16.372 1.00 95.31 217 TRP A CA 1
ATOM 1773 C C . TRP A 1 217 ? 22.504 -1.133 -16.831 1.00 95.31 217 TRP A C 1
ATOM 1775 O O . TRP A 1 217 ? 22.626 -0.848 -18.025 1.00 95.31 217 TRP A O 1
ATOM 1785 N N . SER A 1 218 ? 23.048 -0.389 -15.871 1.00 91.94 218 SER A N 1
ATOM 1786 C CA . SER A 1 218 ? 23.870 0.782 -16.149 1.00 91.94 218 SER A CA 1
ATOM 1787 C C . SER A 1 218 ? 25.178 0.376 -16.831 1.00 91.94 218 SER A C 1
ATOM 1789 O O . SER A 1 218 ? 25.810 -0.622 -16.476 1.00 91.94 218 SER A O 1
ATOM 1791 N N . ARG A 1 219 ? 25.631 1.205 -17.782 1.00 90.00 219 ARG A N 1
ATOM 1792 C CA . ARG A 1 219 ? 26.978 1.095 -18.374 1.00 90.00 219 ARG A CA 1
ATOM 1793 C C . ARG A 1 219 ? 28.081 1.430 -17.370 1.00 90.00 219 ARG A C 1
ATOM 1795 O O . ARG A 1 219 ? 29.210 0.982 -17.530 1.00 90.00 219 ARG A O 1
ATOM 1802 N N . ASP A 1 220 ? 27.747 2.218 -16.355 1.00 89.75 220 ASP A N 1
ATOM 1803 C CA . ASP A 1 220 ? 28.592 2.445 -15.191 1.00 89.75 220 ASP A CA 1
ATOM 1804 C C . ASP A 1 220 ? 28.313 1.357 -14.148 1.00 89.75 220 ASP A C 1
ATOM 1806 O O . ASP A 1 220 ? 27.223 1.314 -13.566 1.00 89.75 220 ASP A O 1
ATOM 1810 N N . GLN A 1 221 ? 29.304 0.490 -13.924 1.00 84.12 221 GLN A N 1
ATOM 1811 C CA . GLN A 1 221 ? 29.223 -0.625 -12.979 1.00 84.12 221 GLN A CA 1
ATOM 1812 C C . GLN A 1 221 ? 28.960 -0.165 -11.540 1.00 84.12 221 GLN A C 1
ATOM 1814 O O . GLN A 1 221 ? 28.331 -0.906 -10.785 1.00 84.12 221 GLN A O 1
ATOM 1819 N N . GLY A 1 222 ? 29.369 1.054 -11.166 1.00 84.38 222 GLY A N 1
ATOM 1820 C CA . GLY A 1 222 ? 29.116 1.612 -9.836 1.00 84.38 222 GLY A CA 1
ATOM 1821 C C . GLY A 1 222 ? 27.627 1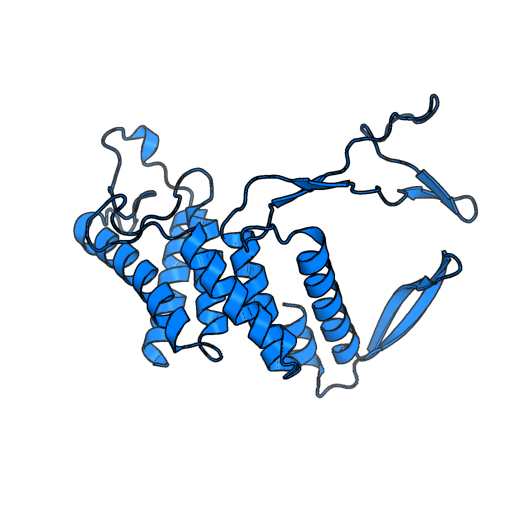.775 -9.517 1.00 84.38 222 GLY A C 1
ATOM 1822 O O . GLY A 1 222 ? 27.242 1.761 -8.351 1.00 84.38 222 GLY A O 1
ATOM 1823 N N . HIS A 1 223 ? 26.775 1.853 -10.544 1.00 83.62 223 HIS A N 1
ATOM 1824 C CA . HIS A 1 223 ? 25.321 1.966 -10.402 1.00 83.62 223 HIS A CA 1
ATOM 1825 C C . HIS A 1 223 ? 24.580 0.623 -10.476 1.00 83.62 223 HIS A C 1
ATOM 1827 O O . HIS A 1 223 ? 23.356 0.603 -10.382 1.00 83.62 223 HIS A O 1
ATOM 1833 N N . ASN A 1 224 ? 25.294 -0.496 -10.634 1.00 87.81 224 ASN A N 1
ATOM 1834 C CA . ASN A 1 224 ? 24.689 -1.831 -10.707 1.00 87.81 224 ASN A CA 1
ATOM 1835 C C . ASN A 1 224 ? 24.655 -2.550 -9.350 1.00 87.81 224 ASN A C 1
ATOM 1837 O O . ASN A 1 224 ? 24.263 -3.713 -9.277 1.00 87.81 224 ASN A O 1
ATOM 1841 N N . ALA A 1 225 ? 25.041 -1.873 -8.264 1.00 84.19 225 ALA A N 1
ATOM 1842 C CA . ALA A 1 225 ? 24.834 -2.382 -6.915 1.00 84.19 225 ALA A CA 1
ATOM 1843 C C . ALA A 1 225 ? 23.331 -2.382 -6.588 1.00 84.19 225 ALA A C 1
ATOM 1845 O O . ALA A 1 225 ? 22.734 -1.336 -6.333 1.00 84.19 225 ALA A O 1
ATOM 1846 N N . VAL A 1 226 ? 22.716 -3.564 -6.602 1.00 83.50 226 VAL A N 1
ATOM 1847 C CA . VAL A 1 226 ? 21.297 -3.741 -6.270 1.00 83.50 226 VAL A CA 1
ATOM 1848 C C . VAL A 1 226 ? 21.161 -4.042 -4.782 1.00 83.50 226 VAL A C 1
ATOM 1850 O O . VAL A 1 226 ? 21.784 -4.967 -4.259 1.00 83.50 226 VAL A O 1
ATOM 1853 N N . ALA A 1 227 ? 20.332 -3.269 -4.080 1.00 87.50 227 ALA A N 1
ATOM 1854 C CA . ALA A 1 227 ? 19.973 -3.592 -2.707 1.00 87.50 227 ALA A CA 1
ATOM 1855 C C . ALA A 1 227 ? 19.137 -4.880 -2.682 1.00 87.50 227 ALA A C 1
ATOM 1857 O O . ALA A 1 227 ? 18.180 -5.005 -3.446 1.00 87.50 227 ALA A O 1
ATOM 1858 N N . ALA A 1 228 ? 19.427 -5.798 -1.753 1.00 90.88 228 ALA A N 1
ATOM 1859 C CA . ALA A 1 228 ? 18.669 -7.048 -1.608 1.00 90.88 228 ALA A CA 1
ATOM 1860 C C . ALA A 1 228 ? 17.154 -6.809 -1.466 1.00 90.88 228 ALA A C 1
ATOM 1862 O O . ALA A 1 228 ? 16.350 -7.608 -1.936 1.00 90.88 228 ALA A O 1
ATOM 1863 N N . LEU A 1 229 ? 16.768 -5.672 -0.875 1.00 93.75 229 LEU A N 1
ATOM 1864 C CA . LEU A 1 229 ? 15.382 -5.223 -0.774 1.00 93.75 229 LEU A CA 1
ATOM 1865 C C . LEU A 1 229 ? 14.657 -5.202 -2.134 1.00 93.75 229 LEU A C 1
ATOM 1867 O O . LEU A 1 229 ? 13.488 -5.568 -2.193 1.00 93.75 229 LEU A O 1
ATOM 1871 N N . PHE A 1 230 ? 15.330 -4.801 -3.216 1.00 92.81 230 PHE A N 1
ATOM 1872 C CA . PHE A 1 230 ? 14.726 -4.702 -4.551 1.00 92.81 230 PHE A CA 1
ATOM 1873 C C . PHE A 1 230 ? 14.594 -6.076 -5.198 1.00 92.81 230 PHE A C 1
ATOM 1875 O O . PHE A 1 230 ? 13.546 -6.395 -5.745 1.00 92.81 230 PHE A O 1
ATOM 1882 N N . THR A 1 231 ? 15.609 -6.928 -5.045 1.00 92.44 231 THR A N 1
ATOM 1883 C CA . THR A 1 231 ? 15.536 -8.325 -5.484 1.00 92.44 231 THR A CA 1
ATOM 1884 C C . THR A 1 231 ? 14.375 -9.055 -4.807 1.00 92.44 231 THR A C 1
ATOM 1886 O O . THR A 1 231 ? 13.603 -9.741 -5.474 1.00 92.44 231 THR A O 1
ATOM 1889 N N . PHE A 1 232 ? 14.205 -8.876 -3.493 1.00 94.19 232 PHE A N 1
ATOM 1890 C CA . PHE A 1 232 ? 13.071 -9.454 -2.770 1.00 94.19 232 PHE A CA 1
ATOM 1891 C C . PHE A 1 232 ? 11.733 -8.821 -3.160 1.00 94.19 232 PHE A C 1
ATOM 1893 O O . PHE A 1 232 ? 10.725 -9.523 -3.142 1.00 94.19 232 PHE A O 1
ATOM 1900 N N . ALA A 1 233 ? 11.705 -7.536 -3.528 1.00 96.06 233 ALA A N 1
ATOM 1901 C CA . ALA A 1 233 ? 10.497 -6.902 -4.046 1.00 96.06 233 ALA A CA 1
ATOM 1902 C C . ALA A 1 233 ? 10.040 -7.574 -5.346 1.00 96.06 233 ALA A C 1
ATOM 1904 O O . ALA A 1 233 ? 8.914 -8.055 -5.390 1.00 96.06 233 ALA A O 1
ATOM 1905 N N . TYR A 1 234 ? 10.925 -7.721 -6.337 1.00 97.19 234 TYR A N 1
ATOM 1906 C CA . TYR A 1 234 ? 10.588 -8.382 -7.603 1.00 97.19 234 TYR A CA 1
ATOM 1907 C C . TYR A 1 234 ? 10.194 -9.850 -7.410 1.00 97.19 234 TYR A C 1
ATOM 1909 O O . TYR A 1 234 ? 9.226 -10.318 -7.999 1.00 97.19 234 TYR A O 1
ATOM 1917 N N . ALA A 1 235 ? 10.902 -10.586 -6.546 1.00 96.31 235 ALA A N 1
ATOM 1918 C CA . ALA A 1 235 ? 10.535 -11.966 -6.231 1.00 96.31 235 ALA A CA 1
ATOM 1919 C C . ALA A 1 235 ? 9.134 -12.059 -5.595 1.00 96.31 235 ALA A C 1
ATOM 1921 O O . ALA A 1 235 ? 8.368 -12.967 -5.916 1.00 96.31 235 ALA A O 1
ATOM 1922 N N . ALA A 1 236 ? 8.786 -11.117 -4.712 1.00 97.19 236 ALA A N 1
ATOM 1923 C CA . ALA A 1 236 ? 7.458 -11.044 -4.116 1.00 97.19 236 ALA A CA 1
ATOM 1924 C C . ALA A 1 236 ? 6.381 -10.639 -5.135 1.00 97.19 236 ALA A C 1
ATOM 1926 O O . ALA A 1 236 ? 5.281 -11.180 -5.081 1.00 97.19 236 ALA A O 1
ATOM 1927 N N . GLU A 1 237 ? 6.685 -9.723 -6.058 1.00 98.19 237 GLU A N 1
ATOM 1928 C CA . GLU A 1 237 ? 5.789 -9.361 -7.163 1.00 98.19 237 GLU A CA 1
ATOM 1929 C C . GLU A 1 237 ? 5.490 -10.582 -8.038 1.00 98.19 237 GLU A C 1
ATOM 1931 O O . GLU A 1 237 ? 4.323 -10.930 -8.192 1.00 98.19 237 GLU A O 1
ATOM 1936 N N . TYR A 1 238 ? 6.514 -11.309 -8.505 1.00 98.19 238 TYR A N 1
ATOM 1937 C CA . TYR A 1 238 ? 6.320 -12.553 -9.261 1.00 98.19 238 TYR A CA 1
ATOM 1938 C C . TYR A 1 238 ? 5.483 -13.583 -8.499 1.00 98.19 238 TYR A C 1
ATOM 1940 O O . TYR A 1 238 ? 4.607 -14.208 -9.086 1.00 98.19 238 TYR A O 1
ATOM 1948 N N . ALA A 1 239 ? 5.730 -13.773 -7.200 1.00 98.00 239 ALA A N 1
ATOM 1949 C CA . ALA A 1 239 ? 4.980 -14.743 -6.404 1.00 98.00 239 ALA A CA 1
ATOM 1950 C C . ALA A 1 239 ? 3.487 -14.387 -6.308 1.00 98.00 239 ALA A C 1
ATOM 1952 O O . ALA A 1 239 ? 2.633 -15.264 -6.413 1.00 98.00 239 ALA A O 1
ATOM 1953 N N . VAL A 1 240 ? 3.175 -13.104 -6.126 1.00 97.88 240 VAL A N 1
ATOM 1954 C CA . VAL A 1 240 ? 1.792 -12.622 -6.041 1.00 97.88 240 VAL A CA 1
ATOM 1955 C C . VAL A 1 240 ? 1.116 -12.645 -7.409 1.00 97.88 240 VAL A C 1
ATOM 1957 O O . VAL A 1 240 ? -0.023 -13.090 -7.498 1.00 97.88 240 VAL A O 1
ATOM 1960 N N . LEU A 1 241 ? 1.810 -12.245 -8.477 1.00 98.06 241 LEU A N 1
ATOM 1961 C CA . LEU A 1 241 ? 1.288 -12.319 -9.844 1.00 98.06 241 LEU A CA 1
ATOM 1962 C C . LEU A 1 241 ? 1.040 -13.768 -10.280 1.00 98.06 241 LEU A C 1
ATOM 1964 O O . LEU A 1 241 ? 0.015 -14.052 -10.887 1.00 98.06 241 LEU A O 1
ATOM 1968 N N . ALA A 1 242 ? 1.920 -14.701 -9.906 1.00 97.50 242 ALA A N 1
ATOM 1969 C CA . ALA A 1 242 ? 1.723 -16.124 -10.169 1.00 97.50 242 ALA A CA 1
ATOM 1970 C C . ALA A 1 242 ? 0.503 -16.692 -9.425 1.00 97.50 242 ALA A C 1
ATOM 1972 O O . ALA A 1 242 ? -0.225 -17.504 -9.990 1.00 97.50 242 ALA A O 1
ATOM 1973 N N . ALA A 1 243 ? 0.270 -16.272 -8.176 1.00 95.38 243 ALA A N 1
ATOM 1974 C CA . ALA A 1 243 ? -0.938 -16.644 -7.439 1.00 95.38 243 ALA A CA 1
ATOM 1975 C C . ALA A 1 243 ? -2.195 -16.060 -8.103 1.00 95.38 243 ALA A C 1
ATOM 1977 O O . ALA A 1 243 ? -3.149 -16.788 -8.351 1.00 95.38 243 ALA A O 1
ATOM 1978 N N . TYR A 1 244 ? -2.153 -14.779 -8.470 1.00 93.00 244 TYR A N 1
ATOM 1979 C CA . TYR A 1 244 ? -3.226 -14.097 -9.192 1.00 93.00 244 TYR A CA 1
ATOM 1980 C C . TYR A 1 244 ? -3.577 -14.787 -10.522 1.00 93.00 244 TYR A C 1
ATOM 1982 O O . TYR A 1 244 ? -4.742 -15.081 -10.765 1.00 93.00 244 TYR A O 1
ATOM 1990 N N . GLU A 1 245 ? -2.591 -15.111 -11.362 1.00 92.31 245 GLU A N 1
ATOM 1991 C CA . GLU A 1 245 ? -2.827 -15.795 -12.643 1.00 92.31 245 GLU A CA 1
ATOM 1992 C C . GLU A 1 245 ? -3.335 -17.237 -12.464 1.00 92.31 245 GLU A C 1
ATOM 1994 O O . GLU A 1 245 ? -4.012 -17.761 -13.344 1.00 92.31 245 GLU A O 1
ATOM 1999 N N . ALA A 1 246 ? -3.060 -17.881 -11.324 1.00 92.19 246 ALA A N 1
ATOM 2000 C CA . ALA A 1 246 ? -3.618 -19.196 -11.001 1.00 92.19 246 ALA A CA 1
ATOM 2001 C C . ALA A 1 246 ? -5.090 -19.145 -10.546 1.00 92.19 246 ALA A C 1
ATOM 2003 O O . ALA A 1 246 ? -5.775 -20.168 -10.603 1.00 92.19 246 ALA A O 1
ATOM 2004 N N . GLU A 1 247 ? -5.564 -17.989 -10.076 1.00 83.88 247 GLU A N 1
ATOM 2005 C CA . GLU A 1 247 ? -6.921 -17.776 -9.552 1.00 83.88 247 GLU A CA 1
ATOM 2006 C C . GLU A 1 247 ? -7.888 -17.139 -10.570 1.00 83.88 247 GLU A C 1
ATOM 2008 O O . GLU A 1 247 ? -9.090 -17.067 -10.303 1.00 83.88 247 GLU A O 1
ATOM 2013 N N . LYS A 1 248 ? -7.369 -16.678 -11.714 1.00 74.75 248 LYS A N 1
ATOM 2014 C CA . LYS A 1 248 ? -8.092 -15.955 -12.771 1.00 74.75 248 LYS A CA 1
ATOM 2015 C C . LYS A 1 248 ? -9.006 -16.834 -13.634 1.00 74.75 248 LYS A C 1
ATOM 2017 O O . LYS A 1 248 ? -8.714 -18.039 -13.814 1.00 74.75 248 LYS A O 1
#

Solvent-accessible surface area (backbone atoms only — not comparable to full-atom values): 13982 Å² total; per-residue (Å²): 110,43,49,58,51,12,63,76,26,62,91,50,88,54,67,44,75,46,79,48,73,46,98,87,66,48,81,46,76,49,74,45,45,40,21,57,52,27,38,56,48,39,54,52,55,52,52,50,46,56,77,52,29,55,43,98,78,47,40,21,33,66,41,74,34,60,87,61,53,85,72,62,99,80,74,78,92,55,67,92,45,63,48,73,41,79,54,97,91,41,79,41,80,43,87,74,77,62,78,45,52,36,71,65,70,47,52,31,53,38,12,51,50,28,31,50,22,32,46,48,20,72,77,64,68,46,62,69,29,51,51,51,28,54,53,39,52,53,30,42,44,67,72,53,50,34,68,50,72,78,44,83,92,40,54,39,63,71,45,64,89,65,28,47,39,26,44,37,40,22,53,48,10,37,59,56,28,28,91,83,42,48,89,54,30,50,62,55,51,48,44,53,52,52,41,52,50,52,17,51,79,75,38,57,50,98,94,40,72,44,76,40,42,88,77,34,71,55,92,51,67,86,70,59,74,74,58,68,65,42,59,51,22,54,54,50,42,53,55,51,51,54,51,50,67,73,73,106

InterPro domains:
  IPR005198 Glycoside hydrolase, family 76 [PF03663] (87-199)
  IPR008928 Six-hairpin glycosidase superfamily [SSF48208] (34-204)
  IPR053169 Meiotically Up-regulated Gene Protein [PTHR47791] (30-202)

pLDDT: mean 91.88, std 11.91, range [40.69, 98.81]

Mean predicted aligned error: 5.5 Å